Protein AF-0000000073451689 (afdb_homodimer)

Sequence (326 aa):
MRRISLIYPLILLFFTGLFVFQPQASAKQASPAVMQMNTVEGQRVVIPAEGQKTIVHFWTTWCPPCREELPRFQSYYESKQSGVKLVTVNLLNAEKNEQKVKQFIKANKLTFPIVFDKKGEMMKAYKVMTIPTTFFFNEKGELEKTFVGPITVEQMKEWAGKSMRRISLIYPLILLFFTGLFVFQPQASAKQASPAVMQMNTVEGQRVVIPAEGQKTIVHFWTTWCPPCREELPRFQSYYESKQSGVKLVTVNLLNAEKNEQKVKQFIKANKLTFPIVFDKKGEMMKAYKVMTIPTTFFFNEKGELEKTFVGPITVEQMKEWAGKS

InterPro domains:
  IPR000866 Alkyl hydroperoxide reductase subunit C/ Thiol specific antioxidant [PF00578] (49-144)
  IPR013766 Thioredoxin domain [PS51352] (25-163)
  IPR017937 Thioredoxin, conserved site [PS00194] (55-73)
  IPR036249 Thioredoxin-like superfamily [SSF52833] (49-159)
  IPR050553 Thioredoxin family ResA/DsbE subfamily [PTHR42852] (33-157)

pLDDT: mean 85.21, std 20.58, range [32.72, 98.81]

Foldseek 3Di:
DDPPPPPPPPPPPPPPVPPPPPPPPPPLPDFFDWDWFAFPVGDIDIVPDAQAKEKEKEAEPPDVLRLVCQLQVQVLVVVVPFSYAYEYEYAQCPYPHDVVVVVVCVVSVGDHTYGYPNPCVVCVRVVPPAPTKMWIAHNHSGTDDIDGDHDHSVRVVVVRPPD/DPPPPPPPPPPPPPPPPPPPPPPPPPPLPDFQDWDWFAFPVGDIDIVPDAQAKEKEKEAEPPDVLRLVCQLQVQVLVVVVPFSYAYEYEYAQCPYPHDVVVVVVCVVSVGDHTYGYPNPCVVCVRVVPPAPTKMWIAHNRSGTDDIDGDHDHSVRVVVVRPPD

Organism: Bacillus licheniformis (strain ATCC 14580 / DSM 13 / JCM 2505 / CCUG 7422 / NBRC 12200 / NCIMB 9375 / NCTC 10341 / NRRL NRS-1264 / Gibson 46) (NCBI:txid279010)

Secondary structure (DSSP, 8-state):
------------------------------PPPPEEEEBTTS-EEEESPTTSEEEEEEE-TT-HHHHHHHHHHHHHHHTT--SEEEEEEE-GGGSS-HHHHHHHHHHTT--S-EEE-TTSHHHHHTT--BSSEEEEE-TTS-EEEEEES---HHHHHHHHH--/------------------------------PPPPEEEEBTTS-EEEESPTTSEEEEEEE-TT-HHHHHHHHHHHHHHHTT--SEEEEEEE-GGGSS-HHHHHHHHHHTT--S-EEE-TTSHHHHHTT--BSSEEEEE-TTS-EEEEEES---HHHHHHHHH--

Radius of gyration: 29.79 Å; Cα contacts (8 Å, |Δi|>4): 530; chains: 2; bounding box: 126×60×89 Å

Solvent-accessible surface area (backbone atoms only — not comparable to full-atom values): 18919 Å² total; per-residue (Å²): 135,82,80,75,77,77,75,71,76,77,72,73,76,75,73,73,69,74,75,71,74,65,74,72,70,70,74,73,59,81,49,60,74,75,40,80,45,53,28,81,87,65,48,78,44,54,42,60,30,80,75,26,28,22,38,40,35,37,36,48,88,85,36,67,66,36,56,65,38,50,59,52,48,40,53,56,56,69,57,65,72,52,85,49,44,63,40,33,35,35,44,44,24,48,38,95,46,69,69,60,50,54,49,50,37,60,75,61,66,60,76,65,50,38,29,67,27,63,55,18,59,56,45,49,61,64,60,60,42,43,57,25,29,35,38,36,26,38,39,85,44,43,57,74,47,74,42,82,40,84,74,53,68,66,60,52,48,55,56,65,68,53,128,137,83,81,77,77,78,75,72,77,78,71,74,74,74,74,74,70,75,75,71,74,66,73,72,70,70,73,72,60,82,51,59,74,76,41,82,45,52,27,82,87,66,48,78,45,55,42,60,30,79,76,25,28,22,39,40,35,38,36,49,90,84,35,67,66,36,56,64,37,49,60,56,49,40,54,53,58,69,58,65,72,52,87,48,44,64,40,33,35,35,45,45,25,47,39,96,46,68,68,59,51,53,49,50,38,59,76,62,66,60,76,66,51,38,30,68,27,64,55,17,60,58,45,50,62,64,60,61,44,42,57,25,28,35,39,36,26,38,39,85,43,44,57,75,46,74,44,82,39,82,75,53,67,66,58,52,48,56,56,66,69,54,128

Nearest PDB structures (foldseek):
  3erw-assembly1_A  TM=9.495E-01  e=2.696E-19  Bacillus subtilis
  5um7-assembly2_B  TM=8.856E-01  e=5.220E-11  Streptococcus gordonii str. Challis substr. CH1
  5um7-assembly1_A  TM=8.650E-01  e=3.136E-10  Streptococcus gordonii str. Challis substr. CH1
  2hyx-assembly1_B  TM=8.398E-01  e=5.261E-08  Mycobacterium tuberculosis H37Rv
  2hyx-assembly2_D  TM=8.402E-01  e=1.064E-07  Mycobacterium tuberculosis H37Rv

Structure (mmCIF, N/CA/C/O backbone):
data_AF-0000000073451689-model_v1
#
loop_
_entity.id
_entity.type
_entity.pdbx_description
1 polymer 'Thioredoxin type domain, electron transporter protein'
#
loop_
_atom_site.group_PDB
_atom_site.id
_atom_site.type_symbol
_atom_site.label_atom_id
_atom_site.label_alt_id
_atom_site.label_comp_id
_atom_site.label_asym_id
_atom_site.label_entity_id
_atom_site.label_seq_id
_atom_site.pdbx_PDB_ins_code
_atom_site.Cartn_x
_atom_site.Cartn_y
_atom_site.Cartn_z
_atom_site.occupancy
_atom_site.B_iso_or_equiv
_atom_site.auth_seq_id
_atom_site.auth_comp_id
_atom_site.auth_asym_id
_atom_site.auth_atom_id
_atom_site.pdbx_PDB_model_num
ATOM 1 N N . MET A 1 1 ? -66.938 34.375 -52.812 1 32.72 1 MET A N 1
ATOM 2 C CA . MET A 1 1 ? -66.625 33.844 -51.5 1 32.72 1 MET A CA 1
ATOM 3 C C . MET A 1 1 ? -65.188 33.375 -51.375 1 32.72 1 MET A C 1
ATOM 5 O O . MET A 1 1 ? -64.75 32.5 -52.125 1 32.72 1 MET A O 1
ATOM 9 N N . ARG A 1 2 ? -64.25 34.375 -51.188 1 38.97 2 ARG A N 1
ATOM 10 C CA . ARG A 1 2 ? -62.781 34.438 -51.094 1 38.97 2 ARG A CA 1
ATOM 11 C C . ARG A 1 2 ? -62.219 33.469 -50.062 1 38.97 2 ARG A C 1
ATOM 13 O O . ARG A 1 2 ? -62.594 33.531 -48.875 1 38.97 2 ARG A O 1
ATOM 20 N N . ARG A 1 3 ? -61.875 32.25 -50.406 1 39.31 3 ARG A N 1
ATOM 21 C CA . ARG A 1 3 ? -61.219 31.188 -49.656 1 39.31 3 ARG A CA 1
ATOM 22 C C . ARG A 1 3 ? -59.969 31.703 -48.938 1 39.31 3 ARG A C 1
ATOM 24 O O . ARG A 1 3 ? -59.031 32.156 -49.594 1 39.31 3 ARG A O 1
ATOM 31 N N . ILE A 1 4 ? -60.125 32.531 -47.875 1 42.88 4 ILE A N 1
ATOM 32 C CA . ILE A 1 4 ? -59.062 32.969 -46.969 1 42.88 4 ILE A CA 1
ATOM 33 C C . ILE A 1 4 ? -58.219 31.766 -46.531 1 42.88 4 ILE A C 1
ATOM 35 O O . ILE A 1 4 ? -58.719 30.812 -45.938 1 42.88 4 ILE A O 1
ATOM 39 N N . SER A 1 5 ? -57.219 31.359 -47.344 1 43.06 5 SER A N 1
ATOM 40 C CA . SER A 1 5 ? -56.156 30.406 -47.062 1 43.06 5 SER A CA 1
ATOM 41 C C . SER A 1 5 ? -55.531 30.672 -45.719 1 43.06 5 SER A C 1
ATOM 43 O O . SER A 1 5 ? -55.031 31.766 -45.438 1 43.06 5 SER A O 1
ATOM 45 N N . LEU A 1 6 ? -56.094 30.172 -44.562 1 43.97 6 LEU A N 1
ATOM 46 C CA . LEU A 1 6 ? -55.594 30.172 -43.188 1 43.97 6 LEU A CA 1
ATOM 47 C C . LEU A 1 6 ? -54.156 29.703 -43.156 1 43.97 6 LEU A C 1
ATOM 49 O O . LEU A 1 6 ? -53.812 28.594 -43.594 1 43.97 6 LEU A O 1
ATOM 53 N N . ILE A 1 7 ? -53.156 30.5 -43.469 1 47.12 7 ILE A N 1
ATOM 54 C CA . ILE A 1 7 ? -51.75 30.297 -43.25 1 47.12 7 ILE A CA 1
ATOM 55 C C . ILE A 1 7 ? -51.469 29.922 -41.781 1 47.12 7 ILE A C 1
ATOM 57 O O . ILE A 1 7 ? -51.781 30.688 -40.875 1 47.12 7 ILE A O 1
ATOM 61 N N . TYR A 1 8 ? -51.75 28.688 -41.406 1 45.25 8 TYR A N 1
ATOM 62 C CA . TYR A 1 8 ? -51.375 28.172 -40.094 1 45.25 8 TYR A CA 1
ATOM 63 C C . TYR A 1 8 ? -49.906 28.453 -39.781 1 45.25 8 TYR A C 1
ATOM 65 O O . TYR A 1 8 ? -49.031 28.125 -40.594 1 45.25 8 TYR A O 1
ATOM 73 N N . PRO A 1 9 ? -49.594 29.625 -39.156 1 46.97 9 PRO A N 1
ATOM 74 C CA . PRO A 1 9 ? -48.219 29.797 -38.719 1 46.97 9 PRO A CA 1
ATOM 75 C C . PRO A 1 9 ? -47.688 28.594 -37.969 1 46.97 9 PRO A C 1
ATOM 77 O O . PRO A 1 9 ? -48.344 28.078 -37.062 1 46.97 9 PRO A O 1
ATOM 80 N N . LEU A 1 10 ? -47.062 27.672 -38.656 1 44.72 10 LEU A N 1
ATOM 81 C CA . LEU A 1 10 ? -46.25 26.609 -38.094 1 44.72 10 LEU A CA 1
ATOM 82 C C . LEU A 1 10 ? -45.344 27.172 -37 1 44.72 10 LEU A C 1
ATOM 84 O O . LEU A 1 10 ? -44.375 27.891 -37.281 1 44.72 10 LEU A O 1
ATOM 88 N N . ILE A 1 11 ? -45.938 27.75 -35.938 1 44.5 11 ILE A N 1
ATOM 89 C CA . ILE A 1 11 ? -45.125 28.094 -34.781 1 44.5 11 ILE A CA 1
ATOM 90 C C . ILE A 1 11 ? -44.281 26.891 -34.375 1 44.5 11 ILE A C 1
ATOM 92 O O . ILE A 1 11 ? -44.812 25.859 -33.969 1 44.5 11 ILE A O 1
ATOM 96 N N . LEU A 1 12 ? -43.219 26.656 -35.094 1 42.53 12 LEU A N 1
ATOM 97 C CA . LEU A 1 12 ? -42.156 25.781 -34.656 1 42.53 12 LEU A CA 1
ATOM 98 C C . LEU A 1 12 ? -41.781 26.078 -33.188 1 42.53 12 LEU A C 1
ATOM 100 O O . LEU A 1 12 ? -41.25 27.156 -32.906 1 42.53 12 LEU A O 1
ATOM 104 N N . LEU A 1 13 ? -42.656 25.734 -32.281 1 43.25 13 LEU A N 1
ATOM 105 C CA . LEU A 1 13 ? -42.281 25.703 -30.875 1 43.25 13 LEU A CA 1
ATOM 106 C C . LEU A 1 13 ? -40.906 25.047 -30.719 1 43.25 13 LEU A C 1
ATOM 108 O O . LEU A 1 13 ? -40.781 23.828 -30.938 1 43.25 13 LEU A O 1
ATOM 112 N N . PHE A 1 14 ? -39.844 25.781 -31.141 1 45.16 14 PHE A N 1
ATOM 113 C CA . PHE A 1 14 ? -38.5 25.406 -30.703 1 45.16 14 PHE A CA 1
ATOM 114 C C . PHE A 1 14 ? -38.469 25.125 -29.203 1 45.16 14 PHE A C 1
ATOM 116 O O . PHE A 1 14 ? -38.625 26.047 -28.391 1 45.16 14 PHE A O 1
ATOM 123 N N . PHE A 1 15 ? -39.062 23.969 -28.812 1 44.19 15 PHE A N 1
ATOM 124 C CA . PHE A 1 15 ? -38.781 23.469 -27.469 1 44.19 15 PHE A CA 1
ATOM 125 C C . PHE A 1 15 ? -37.281 23.453 -27.203 1 44.19 15 PHE A C 1
ATOM 127 O O . PHE A 1 15 ? -36.594 22.562 -27.688 1 44.19 15 PHE A O 1
ATOM 134 N N . THR A 1 16 ? -36.562 24.625 -27.141 1 47.12 16 THR A N 1
ATOM 135 C CA . THR A 1 16 ? -35.25 24.594 -26.516 1 47.12 16 THR A CA 1
ATOM 136 C C . THR A 1 16 ? -35.281 23.875 -25.172 1 47.12 16 THR A C 1
ATOM 138 O O . THR A 1 16 ? -35.875 24.375 -24.203 1 47.12 16 THR A O 1
ATOM 141 N N . GLY A 1 17 ? -35.5 22.562 -25.234 1 45.12 17 GLY A N 1
ATOM 142 C CA . GLY A 1 17 ? -35.188 21.844 -24.016 1 45.12 17 GLY A CA 1
ATOM 143 C C . GLY A 1 17 ? -33.906 22.344 -23.359 1 45.12 17 GLY A C 1
ATOM 144 O O . GLY A 1 17 ? -32.812 22.266 -23.938 1 45.12 17 GLY A O 1
ATOM 145 N N . LEU A 1 18 ? -33.938 23.391 -22.594 1 43.75 18 LEU A N 1
ATOM 146 C CA . LEU A 1 18 ? -32.875 23.703 -21.656 1 43.75 18 LEU A CA 1
ATOM 147 C C . LEU A 1 18 ? -32.406 22.453 -20.938 1 43.75 18 LEU A C 1
ATOM 149 O O . LEU A 1 18 ? -33.125 21.875 -20.125 1 43.75 18 LEU A O 1
ATOM 153 N N . PHE A 1 19 ? -31.594 21.656 -21.688 1 44.78 19 PHE A N 1
ATOM 154 C CA . PHE A 1 19 ? -30.797 20.719 -20.891 1 44.78 19 PHE A CA 1
ATOM 155 C C . PHE A 1 19 ? -30.141 21.438 -19.719 1 44.78 19 PHE A C 1
ATOM 157 O O . PHE A 1 19 ? -29.188 22.203 -19.906 1 44.78 19 PHE A O 1
ATOM 164 N N . VAL A 1 20 ? -30.875 21.734 -18.672 1 45.09 20 VAL A N 1
ATOM 165 C CA . VAL A 1 20 ? -30.203 22.047 -17.422 1 45.09 20 VAL A CA 1
ATOM 166 C C . VAL A 1 20 ? -29.094 21.031 -17.141 1 45.09 20 VAL A C 1
ATOM 168 O O . VAL A 1 20 ? -29.375 19.859 -16.906 1 45.09 20 VAL A O 1
ATOM 171 N N . PHE A 1 21 ? -27.922 21.328 -17.688 1 41.19 21 PHE A N 1
ATOM 172 C CA . PHE A 1 21 ? -26.766 20.656 -17.094 1 41.19 21 PHE A CA 1
ATOM 173 C C . PHE A 1 21 ? -26.844 20.672 -15.578 1 41.19 21 PHE A C 1
ATOM 175 O O . PHE A 1 21 ? -26.703 21.719 -14.945 1 41.19 21 PHE A O 1
ATOM 182 N N . GLN A 1 22 ? -27.609 19.844 -14.953 1 41.56 22 GLN A N 1
ATOM 183 C CA . GLN A 1 22 ? -27.359 19.688 -13.523 1 41.56 22 GLN A CA 1
ATOM 184 C C . GLN A 1 22 ? -25.891 19.406 -13.242 1 41.56 22 GLN A C 1
ATOM 186 O O . GLN A 1 22 ? -25.266 18.562 -13.891 1 41.56 22 GLN A O 1
ATOM 191 N N . PRO A 1 23 ? -25.203 20.391 -12.711 1 42.41 23 PRO A N 1
ATOM 192 C CA . PRO A 1 23 ? -23.859 19.969 -12.305 1 42.41 23 PRO A CA 1
ATOM 193 C C . PRO A 1 23 ? -23.828 18.578 -11.703 1 42.41 23 PRO A C 1
ATOM 195 O O . PRO A 1 23 ? -24.703 18.219 -10.906 1 42.41 23 PRO A O 1
ATOM 198 N N . GLN A 1 24 ? -23.375 17.625 -12.359 1 39.09 24 GLN A N 1
ATOM 199 C CA . GLN A 1 24 ? -23.062 16.375 -11.68 1 39.09 24 GLN A CA 1
ATOM 200 C C . GLN A 1 24 ? -22.625 16.625 -10.242 1 39.09 24 GLN A C 1
ATOM 202 O O . GLN A 1 24 ? -21.703 17.406 -9.992 1 39.09 24 GLN A O 1
ATOM 207 N N . ALA A 1 25 ? -23.516 16.5 -9.297 1 39 25 ALA A N 1
ATOM 208 C CA . ALA A 1 25 ? -23.062 16.453 -7.906 1 39 25 ALA A CA 1
ATOM 209 C C . ALA A 1 25 ? -21.703 15.758 -7.793 1 39 25 ALA A C 1
ATOM 211 O O . ALA A 1 25 ? -21.547 14.625 -8.242 1 39 25 ALA A O 1
ATOM 212 N N . SER A 1 26 ? -20.641 16.469 -7.918 1 42.5 26 SER A N 1
ATOM 213 C CA . SER A 1 26 ? -19.406 15.797 -7.508 1 42.5 26 SER A CA 1
ATOM 214 C C . SER A 1 26 ? -19.672 14.75 -6.43 1 42.5 26 SER A C 1
ATOM 216 O O . SER A 1 26 ? -20.234 15.07 -5.379 1 42.5 26 SER A O 1
ATOM 218 N N . ALA A 1 27 ? -20.109 13.664 -6.703 1 39.84 27 ALA A N 1
ATOM 219 C CA . ALA A 1 27 ? -20.281 12.609 -5.707 1 39.84 27 ALA A CA 1
ATOM 220 C C . ALA A 1 27 ? -19.359 12.828 -4.516 1 39.84 27 ALA A C 1
ATOM 222 O O . ALA A 1 27 ? -18.141 12.867 -4.672 1 39.84 27 ALA A O 1
ATOM 223 N N . LYS A 1 28 ? -19.781 13.742 -3.584 1 47.5 28 LYS A N 1
ATOM 224 C CA . LYS A 1 28 ? -19.125 13.859 -2.287 1 47.5 28 LYS A CA 1
ATOM 225 C C . LYS A 1 28 ? -18.594 12.508 -1.807 1 47.5 28 LYS A C 1
ATOM 227 O O . LYS A 1 28 ? -19.375 11.578 -1.589 1 47.5 28 LYS A O 1
ATOM 232 N N . GLN A 1 29 ? -17.484 12.055 -2.291 1 55.41 29 GLN A N 1
ATOM 233 C CA . GLN A 1 29 ? -16.906 10.812 -1.779 1 55.41 29 GLN A CA 1
ATOM 234 C C . GLN A 1 29 ? -17.047 10.727 -0.262 1 55.41 29 GLN A C 1
ATOM 236 O O . GLN A 1 29 ? -16.906 11.734 0.438 1 55.41 29 GLN A O 1
ATOM 241 N N . ALA A 1 30 ? -17.719 9.789 0.192 1 58.28 30 ALA A N 1
ATOM 242 C CA . ALA A 1 30 ? -17.875 9.539 1.624 1 58.28 30 ALA A CA 1
ATOM 243 C C . ALA A 1 30 ? -16.562 9.812 2.365 1 58.28 30 ALA A C 1
ATOM 245 O O . ALA A 1 30 ? -15.492 9.383 1.93 1 58.28 30 ALA A O 1
ATOM 246 N N . SER A 1 31 ? -16.5 10.836 3.191 1 71.38 31 SER A N 1
ATOM 247 C CA . SER A 1 31 ? -15.352 11.203 4.004 1 71.38 31 SER A CA 1
ATOM 248 C C . SER A 1 31 ? -14.93 10.055 4.918 1 71.38 31 SER A C 1
ATOM 250 O O . SER A 1 31 ? -15.781 9.359 5.48 1 71.38 31 SER A O 1
ATOM 252 N N . PRO A 1 32 ? -13.641 9.688 4.836 1 78.94 32 PRO A N 1
ATOM 253 C CA . PRO A 1 32 ? -13.195 8.719 5.836 1 78.94 32 PRO A CA 1
ATOM 254 C C . PRO A 1 32 ? -13.609 9.094 7.254 1 78.94 32 PRO A C 1
ATOM 256 O O . PRO A 1 32 ? -13.867 10.273 7.531 1 78.94 32 PRO A O 1
ATOM 259 N N . ALA A 1 33 ? -13.766 8.07 8.062 1 81.5 33 ALA A N 1
ATOM 260 C CA . ALA A 1 33 ? -14.125 8.266 9.461 1 81.5 33 ALA A CA 1
ATOM 261 C C . ALA A 1 33 ? -13.109 9.164 10.164 1 81.5 33 ALA A C 1
ATOM 263 O O . ALA A 1 33 ? -11.922 9.148 9.836 1 81.5 33 ALA A O 1
ATOM 264 N N . VAL A 1 34 ? -13.68 9.992 11.039 1 92.94 34 VAL A N 1
ATOM 265 C CA . VAL A 1 34 ? -12.82 10.758 11.93 1 92.94 34 VAL A CA 1
ATOM 266 C C . VAL A 1 34 ? -12.094 9.82 12.883 1 92.94 34 VAL A C 1
ATOM 268 O O . VAL A 1 34 ? -12.695 8.906 13.453 1 92.94 34 VAL A O 1
ATOM 271 N N . MET A 1 35 ? -10.812 10.055 13.039 1 96.06 35 MET A N 1
ATOM 272 C CA . MET A 1 35 ? -9.984 9.195 13.883 1 96.06 35 MET A CA 1
ATOM 273 C C . MET A 1 35 ? -9.18 10.016 14.875 1 96.06 35 MET A C 1
ATOM 275 O O . MET A 1 35 ? -8.703 11.109 14.547 1 96.06 35 MET A O 1
ATOM 279 N N . GLN A 1 36 ? -9.125 9.469 16.078 1 96.19 36 GLN A N 1
ATOM 280 C CA . GLN A 1 36 ? -8.242 10.031 17.094 1 96.19 36 GLN A CA 1
ATOM 281 C C . GLN A 1 36 ? -6.969 9.203 17.234 1 96.19 36 GLN A C 1
ATOM 283 O O . GLN A 1 36 ? -7.027 8 17.5 1 96.19 36 GLN A O 1
ATOM 288 N N . MET A 1 37 ? -5.855 9.945 17.047 1 97 37 MET A N 1
ATOM 289 C CA . MET A 1 37 ? -4.566 9.258 17.047 1 97 37 MET A CA 1
ATOM 290 C C . MET A 1 37 ? -3.557 10 17.922 1 97 37 MET A C 1
ATOM 292 O O . MET A 1 37 ? -3.793 11.148 18.312 1 97 37 MET A O 1
ATOM 296 N N . ASN A 1 38 ? -2.488 9.25 18.266 1 97.69 38 ASN A N 1
ATOM 297 C CA . ASN A 1 38 ? -1.337 9.906 18.875 1 97.69 38 ASN A CA 1
ATOM 298 C C . ASN A 1 38 ? -0.178 10.031 17.891 1 97.69 38 ASN A C 1
ATOM 300 O O . ASN A 1 38 ? 0.107 9.094 17.141 1 97.69 38 ASN A O 1
ATOM 304 N N . THR A 1 39 ? 0.417 11.203 17.922 1 98.38 39 THR A N 1
ATOM 305 C CA . THR A 1 39 ? 1.639 11.359 17.141 1 98.38 39 THR A CA 1
ATOM 306 C C . THR A 1 39 ? 2.797 10.609 17.797 1 98.38 39 THR A C 1
ATOM 308 O O . THR A 1 39 ? 2.666 10.102 18.906 1 98.38 39 THR A O 1
ATOM 311 N N . VAL A 1 40 ? 3.883 10.578 17.094 1 98 40 VAL A N 1
ATOM 312 C CA . VAL A 1 40 ? 5.078 9.891 17.578 1 98 40 VAL A CA 1
ATOM 313 C C . VAL A 1 40 ? 5.605 10.594 18.828 1 98 40 VAL A C 1
ATOM 315 O O . VAL A 1 40 ? 6.285 9.977 19.656 1 98 40 VAL A O 1
ATOM 318 N N . GLU A 1 41 ? 5.277 11.828 19 1 96.69 41 GLU A N 1
ATOM 319 C CA . GLU A 1 41 ? 5.711 12.609 20.156 1 96.69 41 GLU A CA 1
ATOM 320 C C . GLU A 1 41 ? 4.695 12.516 21.297 1 96.69 41 GLU A C 1
ATOM 322 O O . GLU A 1 41 ? 4.895 13.109 22.359 1 96.69 41 GLU A O 1
ATOM 327 N N . GLY A 1 42 ? 3.562 11.891 21.062 1 97.12 42 GLY A N 1
ATOM 328 C CA . GLY A 1 42 ? 2.602 11.664 22.125 1 97.12 42 GLY A CA 1
ATOM 329 C C . GLY A 1 42 ? 1.452 12.648 22.109 1 97.12 42 GLY A C 1
ATOM 330 O O . GLY A 1 42 ? 0.602 12.633 23 1 97.12 42 GLY A O 1
ATOM 331 N N . GLN A 1 43 ? 1.402 13.492 21.125 1 96.5 43 GLN A N 1
ATOM 332 C CA . GLN A 1 43 ? 0.318 14.461 21.016 1 96.5 43 GLN A CA 1
ATOM 333 C C . GLN A 1 43 ? -0.928 13.828 20.406 1 96.5 43 GLN A C 1
ATOM 335 O O . GLN A 1 43 ? -0.836 13.102 19.406 1 96.5 43 GLN A O 1
ATOM 340 N N . ARG A 1 44 ? -2.059 14.133 21.016 1 96.69 44 ARG A N 1
ATOM 341 C CA . ARG A 1 44 ? -3.324 13.672 20.453 1 96.69 44 ARG A CA 1
ATOM 342 C C . ARG A 1 44 ? -3.729 14.508 19.25 1 96.69 44 ARG A C 1
ATOM 344 O O . ARG A 1 44 ? -3.633 15.734 19.281 1 96.69 44 ARG A O 1
ATOM 351 N N . VAL A 1 45 ? -4.164 13.797 18.25 1 96.56 45 VAL A N 1
ATOM 352 C CA . VAL A 1 45 ? -4.621 14.5 17.047 1 96.56 45 VAL A CA 1
ATOM 353 C C . VAL A 1 45 ? -5.91 13.859 16.531 1 96.56 45 VAL A C 1
ATOM 355 O O . VAL A 1 45 ? -6.07 12.641 16.594 1 96.56 45 VAL A O 1
ATOM 358 N N . VAL A 1 46 ? -6.855 14.703 16.094 1 96.5 46 VAL A N 1
ATOM 359 C CA . VAL A 1 46 ? -8.078 14.281 15.414 1 96.5 46 VAL A CA 1
ATOM 360 C C . VAL A 1 46 ? -7.918 14.461 13.906 1 96.5 46 VAL A C 1
ATOM 362 O O . VAL A 1 46 ? -7.508 15.523 13.438 1 96.5 46 VAL A O 1
ATOM 365 N N . ILE A 1 47 ? -8.164 13.461 13.172 1 96.94 47 ILE A N 1
ATOM 366 C CA . ILE A 1 47 ? -7.941 13.453 11.727 1 96.94 47 ILE A CA 1
ATOM 367 C C . ILE A 1 47 ? -9.242 13.102 11.008 1 96.94 47 ILE A C 1
ATOM 369 O O . ILE A 1 47 ? -9.781 12.008 11.172 1 96.94 47 ILE A O 1
ATOM 373 N N . PRO A 1 48 ? -9.766 13.961 10.164 1 96.69 48 PRO A N 1
ATOM 374 C CA . PRO A 1 48 ? -9.336 15.352 10 1 96.69 48 PRO A CA 1
ATOM 375 C C . PRO A 1 48 ? -9.734 16.234 11.18 1 96.69 48 PRO A C 1
ATOM 377 O O . PRO A 1 48 ? -10.625 15.875 11.953 1 96.69 48 PRO A O 1
ATOM 380 N N . ALA A 1 49 ? -9.039 17.312 11.273 1 93.62 49 ALA A N 1
ATOM 381 C CA . ALA A 1 49 ? -9.336 18.266 12.344 1 93.62 49 ALA A CA 1
ATOM 382 C C . ALA A 1 49 ? -10.664 18.969 12.094 1 93.62 49 ALA A C 1
ATOM 384 O O . ALA A 1 49 ? -11 19.297 10.961 1 93.62 49 ALA A O 1
ATOM 385 N N . GLU A 1 50 ? -11.289 19.125 13.156 1 88 50 GLU A N 1
ATOM 386 C CA . GLU A 1 50 ? -12.523 19.906 13.062 1 88 50 GLU A CA 1
ATOM 387 C C . GLU A 1 50 ? -12.242 21.391 13.047 1 88 50 GLU A C 1
ATOM 389 O O . GLU A 1 50 ? -11.406 21.891 13.812 1 88 50 GLU A O 1
ATOM 394 N N . GLY A 1 51 ? -12.922 22.094 12.102 1 92.25 51 GLY A N 1
ATOM 395 C CA . GLY A 1 51 ? -12.836 23.547 12.078 1 92.25 51 GLY A CA 1
ATOM 396 C C . GLY A 1 51 ? -11.594 24.062 11.375 1 92.25 51 GLY A C 1
ATOM 397 O O . GLY A 1 51 ? -11.336 25.266 11.367 1 92.25 51 GLY A O 1
ATOM 398 N N . GLN A 1 52 ? -10.82 23.172 10.859 1 94 52 GLN A N 1
ATOM 399 C CA . GLN A 1 52 ? -9.547 23.547 10.242 1 94 52 GLN A CA 1
ATOM 400 C C . GLN A 1 52 ? -9.266 22.703 9.008 1 94 52 GLN A C 1
ATOM 402 O O . GLN A 1 52 ? -9.484 21.5 9.008 1 94 52 GLN A O 1
ATOM 407 N N . LYS A 1 53 ? -8.867 23.344 7.941 1 95.19 53 LYS A N 1
ATOM 408 C CA . LYS A 1 53 ? -8.367 22.594 6.789 1 95.19 53 LYS A CA 1
ATOM 409 C C . LYS A 1 53 ? -7.262 21.641 7.199 1 95.19 53 LYS A C 1
ATOM 411 O O . LYS A 1 53 ? -6.398 21.984 8.008 1 95.19 53 LYS A O 1
ATOM 416 N N . THR A 1 54 ? -7.355 20.406 6.652 1 96.5 54 THR A N 1
ATOM 417 C CA . THR A 1 54 ? -6.402 19.375 7.047 1 96.5 54 THR A CA 1
ATOM 418 C C . THR A 1 54 ? -5.816 18.688 5.82 1 96.5 54 THR A C 1
ATOM 420 O O . THR A 1 54 ? -6.547 18.344 4.887 1 96.5 54 THR A O 1
ATOM 423 N N . ILE A 1 55 ? -4.535 18.562 5.797 1 96.69 55 ILE A N 1
ATOM 424 C CA . ILE A 1 55 ? -3.828 17.734 4.832 1 96.69 55 ILE A CA 1
ATOM 425 C C . ILE A 1 55 ? -3.334 16.469 5.516 1 96.69 55 ILE A C 1
ATOM 427 O O . ILE A 1 55 ? -2.662 16.531 6.551 1 96.69 55 ILE A O 1
ATOM 431 N N . VAL A 1 56 ? -3.721 15.328 5 1 98 56 VAL A N 1
ATOM 432 C CA . VAL A 1 56 ? -3.271 14.031 5.492 1 98 56 VAL A CA 1
ATOM 433 C C . VAL A 1 56 ? -2.439 13.328 4.418 1 98 56 VAL A C 1
ATOM 435 O O . VAL A 1 56 ? -2.895 13.164 3.285 1 98 56 VAL A O 1
ATOM 438 N N . HIS A 1 57 ? -1.239 12.906 4.805 1 98.62 57 HIS A N 1
ATOM 439 C CA . HIS A 1 57 ? -0.295 12.359 3.834 1 98.62 57 HIS A CA 1
ATOM 440 C C . HIS A 1 57 ? 0.249 11.016 4.289 1 98.62 57 HIS A C 1
ATOM 442 O O . HIS A 1 57 ? 0.726 10.875 5.418 1 98.62 57 HIS A O 1
ATOM 448 N N . PHE A 1 58 ? 0.245 10 3.391 1 98.81 58 PHE A N 1
ATOM 449 C CA . PHE A 1 58 ? 0.682 8.648 3.713 1 98.81 58 PHE A CA 1
ATOM 450 C C . PHE A 1 58 ? 2.031 8.352 3.072 1 98.81 58 PHE A C 1
ATOM 452 O O . PHE A 1 58 ? 2.242 8.633 1.892 1 98.81 58 PHE A O 1
ATOM 459 N N . TRP A 1 59 ? 2.949 7.699 3.916 1 98.75 59 TRP A N 1
ATOM 460 C CA . TRP A 1 59 ? 4.316 7.508 3.449 1 98.75 59 TRP A CA 1
ATOM 461 C C . TRP A 1 59 ? 4.98 6.34 4.172 1 98.75 59 TRP A C 1
ATOM 463 O O . TRP A 1 59 ? 4.438 5.816 5.145 1 98.75 59 TRP A O 1
ATOM 473 N N . THR A 1 60 ? 6.109 5.82 3.619 1 98.5 60 THR A N 1
ATOM 474 C CA . THR A 1 60 ? 7.047 4.902 4.254 1 98.5 60 THR A CA 1
ATOM 475 C C . THR A 1 60 ? 8.484 5.359 4.031 1 98.5 60 THR A C 1
ATOM 477 O O . THR A 1 60 ? 8.742 6.262 3.227 1 98.5 60 THR A O 1
ATOM 480 N N . THR A 1 61 ? 9.445 4.734 4.809 1 98.25 61 THR A N 1
ATOM 481 C CA . THR A 1 61 ? 10.836 5.141 4.711 1 98.25 61 THR A CA 1
ATOM 482 C C . THR A 1 61 ? 11.5 4.523 3.482 1 98.25 61 THR A C 1
ATOM 484 O O . THR A 1 61 ? 12.562 4.973 3.049 1 98.25 61 THR A O 1
ATOM 487 N N . TRP A 1 62 ? 10.898 3.51 2.885 1 96.44 62 TRP A N 1
ATOM 488 C CA . TRP A 1 62 ? 11.531 2.803 1.773 1 96.44 62 TRP A CA 1
ATOM 489 C C . TRP A 1 62 ? 10.914 3.217 0.443 1 96.44 62 TRP A C 1
ATOM 491 O O . TRP A 1 62 ? 11.203 2.623 -0.597 1 96.44 62 TRP A O 1
ATOM 501 N N . CYS A 1 63 ? 10.109 4.156 0.501 1 96.81 63 CYS A N 1
ATOM 502 C CA . CYS A 1 63 ? 9.508 4.711 -0.704 1 96.81 63 CYS A CA 1
ATOM 503 C C . CYS A 1 63 ? 10.305 5.906 -1.213 1 96.81 63 CYS A C 1
ATOM 505 O O . CYS A 1 63 ? 10.312 6.965 -0.582 1 96.81 63 CYS A O 1
ATOM 507 N N . PRO A 1 64 ? 10.828 5.855 -2.346 1 96.75 64 PRO A N 1
ATOM 508 C CA . PRO A 1 64 ? 11.75 6.906 -2.787 1 96.75 64 PRO A CA 1
ATOM 509 C C . PRO A 1 64 ? 11.07 8.266 -2.928 1 96.75 64 PRO A C 1
ATOM 511 O O . PRO A 1 64 ? 11.57 9.266 -2.404 1 96.75 64 PRO A O 1
ATOM 514 N N . PRO A 1 65 ? 9.945 8.336 -3.6 1 98 65 PRO A N 1
ATOM 515 C CA . PRO A 1 65 ? 9.336 9.664 -3.66 1 98 65 PRO A CA 1
ATOM 516 C C . PRO A 1 65 ? 8.93 10.188 -2.287 1 98 65 PRO A C 1
ATOM 518 O O . PRO A 1 65 ? 8.938 11.398 -2.057 1 98 65 PRO A O 1
ATOM 521 N N . CYS A 1 66 ? 8.562 9.32 -1.387 1 98.12 66 CYS A N 1
ATOM 522 C CA . CYS A 1 66 ? 8.227 9.727 -0.026 1 98.12 66 CYS A CA 1
ATOM 523 C C . CYS A 1 66 ? 9.414 10.398 0.647 1 98.12 66 CYS A C 1
ATOM 525 O O . CYS A 1 66 ? 9.281 11.492 1.211 1 98.12 66 CYS A O 1
ATOM 527 N N . ARG A 1 67 ? 10.516 9.727 0.496 1 97.75 67 ARG A N 1
ATOM 528 C CA . ARG A 1 67 ? 11.734 10.258 1.102 1 97.75 67 ARG A CA 1
ATOM 529 C C . ARG A 1 67 ? 12.062 11.641 0.549 1 97.75 67 ARG A C 1
ATOM 531 O O . ARG A 1 67 ? 12.523 12.508 1.283 1 97.75 67 ARG A O 1
ATOM 538 N N . GLU A 1 68 ? 11.805 11.867 -0.672 1 97 68 GLU A N 1
ATOM 539 C CA . GLU A 1 68 ? 12.117 13.133 -1.336 1 97 68 GLU A CA 1
ATOM 540 C C . GLU A 1 68 ? 11.172 14.242 -0.888 1 97 68 GLU A C 1
ATOM 542 O O . GLU A 1 68 ? 11.562 15.406 -0.812 1 97 68 GLU A O 1
ATOM 547 N N . GLU A 1 69 ? 9.992 13.906 -0.554 1 98.12 69 GLU A N 1
ATOM 548 C CA . GLU A 1 69 ? 8.945 14.883 -0.262 1 98.12 69 GLU A CA 1
ATOM 549 C C . GLU A 1 69 ? 9.055 15.391 1.173 1 98.12 69 GLU A C 1
ATOM 551 O O . GLU A 1 69 ? 8.812 16.578 1.438 1 98.12 69 GLU A O 1
ATOM 556 N N . LEU A 1 70 ? 9.43 14.555 2.07 1 98.38 70 LEU A N 1
ATOM 557 C CA . LEU A 1 70 ? 9.242 14.828 3.49 1 98.38 70 LEU A CA 1
ATOM 558 C C . LEU A 1 70 ? 10.055 16.047 3.914 1 98.38 70 LEU A C 1
ATOM 560 O O . LEU A 1 70 ? 9.555 16.906 4.637 1 98.38 70 LEU A O 1
ATOM 564 N N . PRO A 1 71 ? 11.328 16.219 3.461 1 97.25 71 PRO A N 1
ATOM 565 C CA . PRO A 1 71 ? 12.039 17.438 3.812 1 97.25 71 PRO A CA 1
ATOM 566 C C . PRO A 1 71 ? 11.352 18.703 3.285 1 97.25 71 PRO A C 1
ATOM 568 O O . PRO A 1 71 ? 11.391 19.75 3.939 1 97.25 71 PRO A O 1
ATOM 571 N N . ARG A 1 72 ? 10.766 18.594 2.145 1 96.19 72 ARG A N 1
ATOM 572 C CA . ARG A 1 72 ? 10.031 19.719 1.597 1 96.19 72 ARG A CA 1
ATOM 573 C C . ARG A 1 72 ? 8.781 20.016 2.418 1 96.19 72 ARG A C 1
ATOM 575 O O . ARG A 1 72 ? 8.414 21.188 2.605 1 96.19 72 ARG A O 1
ATOM 582 N N . PHE A 1 73 ? 8.125 19 2.945 1 97.06 73 PHE A N 1
ATOM 583 C CA . PHE A 1 73 ? 6.984 19.172 3.842 1 97.06 73 PHE A CA 1
ATOM 584 C C . PHE A 1 73 ? 7.402 19.906 5.113 1 97.06 73 PHE A C 1
ATOM 586 O O . PHE A 1 73 ? 6.633 20.688 5.66 1 97.06 73 PHE A O 1
ATOM 593 N N . GLN A 1 74 ? 8.609 19.578 5.551 1 96.62 74 GLN A N 1
ATOM 594 C CA . GLN A 1 74 ? 9.125 20.266 6.73 1 96.62 74 GLN A CA 1
ATOM 595 C C . GLN A 1 74 ? 9.203 21.781 6.508 1 96.62 74 GLN A C 1
ATOM 597 O O . GLN A 1 74 ? 8.797 22.562 7.367 1 96.62 74 GLN A O 1
ATOM 602 N N . SER A 1 75 ? 9.695 22.141 5.32 1 92.31 75 SER A N 1
ATOM 603 C CA . SER A 1 75 ? 9.766 23.547 4.984 1 92.31 75 SER A CA 1
ATOM 604 C C . SER A 1 75 ? 8.375 24.172 4.918 1 92.31 75 SER A C 1
ATOM 606 O O . SER A 1 75 ? 8.156 25.281 5.41 1 92.31 75 SER A O 1
ATOM 608 N N . TYR A 1 76 ? 7.496 23.469 4.328 1 93.56 76 TYR A N 1
ATOM 609 C CA . TYR A 1 76 ? 6.109 23.906 4.258 1 93.56 76 TYR A CA 1
ATOM 610 C C . TYR A 1 76 ? 5.527 24.094 5.652 1 93.56 76 TYR A C 1
ATOM 612 O O . TYR A 1 76 ? 4.875 25.109 5.93 1 93.56 76 TYR A O 1
ATOM 620 N N . TYR A 1 77 ? 5.688 23.156 6.5 1 94.31 77 TYR A N 1
ATOM 621 C CA . TYR A 1 77 ? 5.172 23.172 7.867 1 94.31 77 TYR A CA 1
ATOM 622 C C . TYR A 1 77 ? 5.723 24.375 8.641 1 94.31 77 TYR A C 1
ATOM 624 O O . TYR A 1 77 ? 4.992 25.031 9.375 1 94.31 77 TYR A O 1
ATOM 632 N N . GLU A 1 78 ? 6.934 24.656 8.43 1 91.06 78 GLU A N 1
ATOM 633 C CA . GLU A 1 78 ? 7.605 25.719 9.156 1 91.06 78 GLU A CA 1
ATOM 634 C C . GLU A 1 78 ? 7.145 27.094 8.672 1 91.06 78 GLU A C 1
ATOM 636 O O . GLU A 1 78 ? 7.199 28.078 9.422 1 91.06 78 GLU A O 1
ATOM 641 N N . SER A 1 79 ? 6.703 27.047 7.496 1 82.19 79 SER A N 1
ATOM 642 C CA . SER A 1 79 ? 6.293 28.344 6.949 1 82.19 79 SER A CA 1
ATOM 643 C C . SER A 1 79 ? 4.988 28.812 7.578 1 82.19 79 SER A C 1
ATOM 645 O O . SER A 1 79 ? 4.652 30 7.496 1 82.19 79 SER A O 1
ATOM 647 N N . LYS A 1 80 ? 4.301 28.016 8.477 1 67.06 80 LYS A N 1
ATOM 648 C CA . LYS A 1 80 ? 3.123 28.312 9.289 1 67.06 80 LYS A CA 1
ATOM 649 C C . LYS A 1 80 ? 2.098 29.109 8.5 1 67.06 80 LYS A C 1
ATOM 651 O O . LYS A 1 80 ? 1.331 29.891 9.07 1 67.06 80 LYS A O 1
ATOM 656 N N . GLN A 1 81 ? 2.297 29.062 7.25 1 61.38 81 GLN A N 1
ATOM 657 C CA . GLN A 1 81 ? 1.521 30.062 6.523 1 61.38 81 GLN A CA 1
ATOM 658 C C . GLN A 1 81 ? 0.098 29.578 6.266 1 61.38 81 GLN A C 1
ATOM 660 O O . GLN A 1 81 ? -0.793 30.375 5.965 1 61.38 81 GLN A O 1
ATOM 665 N N . SER A 1 82 ? -0.151 28.25 6.598 1 63.5 82 SER A N 1
ATOM 666 C CA . SER A 1 82 ? -1.48 27.875 6.125 1 63.5 82 SER A CA 1
ATOM 667 C C . SER A 1 82 ? -2.346 27.359 7.27 1 63.5 82 SER A C 1
ATOM 669 O O . SER A 1 82 ? -1.833 26.781 8.227 1 63.5 82 SER A O 1
ATOM 671 N N . GLY A 1 83 ? -3.316 28.359 7.801 1 82.88 83 GLY A N 1
ATOM 672 C CA . GLY A 1 83 ? -4.418 27.875 8.617 1 82.88 83 GLY A CA 1
ATOM 673 C C . GLY A 1 83 ? -4.754 26.406 8.367 1 82.88 83 GLY A C 1
ATOM 674 O O . GLY A 1 83 ? -5.832 25.953 8.742 1 82.88 83 GLY A O 1
ATOM 675 N N . VAL A 1 84 ? -3.732 25.719 7.797 1 93 84 VAL A N 1
ATOM 676 C CA . VAL A 1 84 ? -3.998 24.328 7.41 1 93 84 VAL A CA 1
ATOM 677 C C . VAL A 1 84 ? -3.227 23.391 8.328 1 93 84 VAL A C 1
ATOM 679 O O . VAL A 1 84 ? -2.041 23.594 8.594 1 93 84 VAL A O 1
ATOM 682 N N . LYS A 1 85 ? -3.861 22.438 8.82 1 95 85 LYS A N 1
ATOM 683 C CA . LYS A 1 85 ? -3.217 21.406 9.617 1 95 85 LYS A CA 1
ATOM 684 C C . LYS A 1 85 ? -2.619 20.312 8.734 1 95 85 LYS A C 1
ATOM 686 O O . LYS A 1 85 ? -3.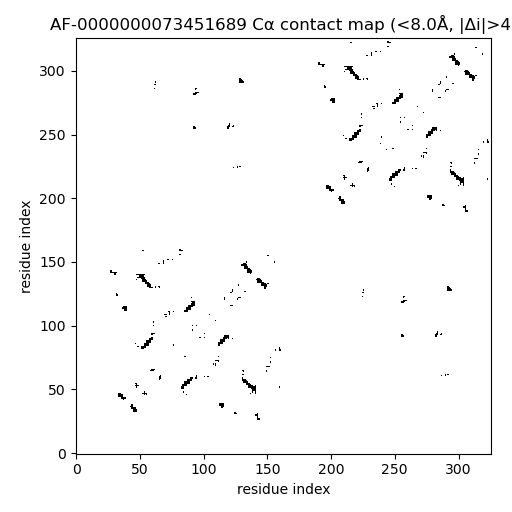311 19.75 7.883 1 95 85 LYS 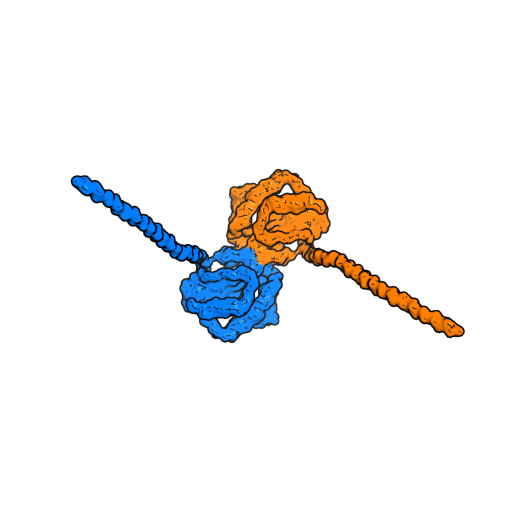A O 1
ATOM 691 N N . LEU A 1 86 ? -1.35 20.062 8.945 1 96.5 86 LEU A N 1
ATOM 692 C CA . LEU A 1 86 ? -0.67 18.938 8.297 1 96.5 86 LEU A CA 1
ATOM 693 C C . LEU A 1 86 ? -0.479 17.781 9.273 1 96.5 86 LEU A C 1
ATOM 695 O O . LEU A 1 86 ? 0.044 17.969 10.367 1 96.5 86 LEU A O 1
ATOM 699 N N . VAL A 1 87 ? -0.929 16.641 8.867 1 97.81 87 VAL A N 1
ATOM 700 C CA . VAL A 1 87 ? -0.653 15.391 9.578 1 97.81 87 VAL A CA 1
ATOM 701 C C . VAL A 1 87 ? -0.167 14.328 8.594 1 97.81 87 VAL A C 1
ATOM 703 O O . VAL A 1 87 ? -0.796 14.102 7.562 1 97.81 87 VAL A O 1
ATOM 706 N N . THR A 1 88 ? 0.979 13.719 8.914 1 98.69 88 THR A N 1
ATOM 707 C CA . THR A 1 88 ? 1.44 12.641 8.047 1 98.69 88 THR A CA 1
ATOM 708 C C . THR A 1 88 ? 1.326 11.297 8.758 1 98.69 88 THR A C 1
ATOM 710 O O . THR A 1 88 ? 1.378 11.227 9.984 1 98.69 88 THR A O 1
ATOM 713 N N . VAL A 1 89 ? 1.076 10.297 7.957 1 98.75 89 VAL A N 1
ATOM 714 C CA . VAL A 1 89 ? 0.863 8.945 8.461 1 98.75 89 VAL A CA 1
ATOM 715 C C . VAL A 1 89 ? 1.929 8.008 7.887 1 98.75 89 VAL A C 1
ATOM 717 O O . VAL A 1 89 ? 1.981 7.781 6.676 1 98.75 89 VAL A O 1
ATOM 720 N N . ASN A 1 90 ? 2.789 7.523 8.766 1 98.81 90 ASN A N 1
ATOM 721 C CA . ASN A 1 90 ? 3.699 6.449 8.383 1 98.81 90 ASN A CA 1
ATOM 722 C C . ASN A 1 90 ? 3.033 5.082 8.5 1 98.81 90 ASN A C 1
ATOM 724 O O . ASN A 1 90 ? 2.439 4.766 9.531 1 98.81 90 ASN A O 1
ATOM 728 N N . LEU A 1 91 ? 3.148 4.328 7.441 1 97.94 91 LEU A N 1
ATOM 729 C CA . LEU A 1 91 ? 2.666 2.949 7.477 1 97.94 91 LEU A CA 1
ATOM 730 C C . LEU A 1 91 ? 3.646 2.051 8.219 1 97.94 91 LEU A C 1
ATOM 732 O O . LEU A 1 91 ? 4.324 1.221 7.609 1 97.94 91 LEU A O 1
ATOM 736 N N . LEU A 1 92 ? 3.619 2.129 9.539 1 96.75 92 LEU A N 1
ATOM 737 C CA . LEU A 1 92 ? 4.559 1.386 10.367 1 96.75 92 LEU A CA 1
ATOM 738 C C . LEU A 1 92 ? 4.426 -0.115 10.133 1 96.75 92 LEU A C 1
ATOM 740 O O . LEU A 1 92 ? 5.418 -0.846 10.188 1 96.75 92 LEU A O 1
ATOM 744 N N . ASN A 1 93 ? 3.281 -0.561 9.828 1 93.38 93 ASN A N 1
ATOM 745 C CA . ASN A 1 93 ? 3.008 -1.974 9.586 1 93.38 93 ASN A CA 1
ATOM 746 C C . ASN A 1 93 ? 3.76 -2.488 8.359 1 93.38 93 ASN A C 1
ATOM 748 O O . ASN A 1 93 ? 3.842 -3.697 8.141 1 93.38 93 ASN A O 1
ATOM 752 N N . ALA A 1 94 ? 4.309 -1.631 7.617 1 94.5 94 ALA A N 1
ATOM 753 C CA . ALA A 1 94 ? 5.074 -2.01 6.434 1 94.5 94 ALA A CA 1
ATOM 754 C C . ALA A 1 94 ? 6.547 -1.63 6.586 1 94.5 94 ALA A C 1
ATOM 756 O O . ALA A 1 94 ? 7.301 -1.65 5.609 1 94.5 94 ALA A O 1
ATOM 757 N N . GLU A 1 95 ? 6.906 -1.196 7.738 1 96.69 95 GLU A N 1
ATOM 758 C CA . GLU A 1 95 ? 8.281 -0.799 8.031 1 96.69 95 GLU A CA 1
ATOM 759 C C . GLU A 1 95 ? 9.047 -1.932 8.703 1 96.69 95 GLU A C 1
ATOM 761 O O . GLU A 1 95 ? 8.453 -2.916 9.148 1 96.69 95 GLU A O 1
ATOM 766 N N . LYS A 1 96 ? 10.352 -1.791 8.766 1 91.88 96 LYS A N 1
ATOM 767 C CA . LYS A 1 96 ? 11.156 -2.781 9.469 1 91.88 96 LYS A CA 1
ATOM 768 C C . LYS A 1 96 ? 10.797 -2.828 10.953 1 91.88 96 LYS A C 1
ATOM 770 O O . LYS A 1 96 ? 10.508 -3.896 11.492 1 91.88 96 LYS A O 1
ATOM 775 N N . ASN A 1 97 ? 10.891 -1.628 11.562 1 94 97 ASN A N 1
ATOM 776 C CA . ASN A 1 97 ? 10.445 -1.466 12.945 1 94 97 ASN A CA 1
ATOM 777 C C . ASN A 1 97 ? 10.328 0.007 13.328 1 94 97 ASN A C 1
ATOM 779 O O . ASN A 1 97 ? 10.742 0.884 12.562 1 94 97 ASN A O 1
ATOM 783 N N . GLU A 1 98 ? 9.773 0.171 14.477 1 97.06 98 GLU A N 1
ATOM 784 C CA . GLU A 1 98 ? 9.484 1.516 14.961 1 97.06 98 GLU A CA 1
ATOM 785 C C . GLU A 1 98 ? 10.766 2.307 15.195 1 97.06 98 GLU A C 1
ATOM 787 O O . GLU A 1 98 ? 10.836 3.496 14.875 1 97.06 98 GLU A O 1
ATOM 792 N N . GLN A 1 99 ? 11.789 1.691 15.742 1 97.88 99 GLN A N 1
ATOM 793 C CA . GLN A 1 99 ? 13.047 2.359 16.062 1 97.88 99 GLN A CA 1
ATOM 794 C C . GLN A 1 99 ? 13.688 2.943 14.805 1 97.88 99 GLN A C 1
ATOM 796 O O . GLN A 1 99 ? 14.172 4.078 14.82 1 97.88 99 GLN A O 1
ATOM 801 N N . LYS A 1 100 ? 13.648 2.209 13.734 1 97.38 100 LYS A N 1
ATOM 802 C CA . LYS A 1 100 ? 14.258 2.664 12.484 1 97.38 100 LYS A CA 1
ATOM 803 C C . LYS A 1 100 ? 13.5 3.859 11.906 1 97.38 100 LYS A C 1
ATOM 805 O O . LYS A 1 100 ? 14.109 4.77 11.344 1 97.38 100 LYS A O 1
ATOM 810 N N . VAL A 1 101 ? 12.25 3.83 12.062 1 98.44 101 VAL A N 1
ATOM 811 C CA . VAL A 1 101 ? 11.461 4.953 11.57 1 98.44 101 VAL A CA 1
ATOM 812 C C . VAL A 1 101 ? 11.758 6.199 12.406 1 98.44 101 VAL A C 1
ATOM 814 O O . VAL A 1 101 ? 11.93 7.293 11.859 1 98.44 101 VAL A O 1
ATOM 817 N N . LYS A 1 102 ? 11.812 6.074 13.703 1 98.5 102 LYS A N 1
ATOM 818 C CA . LYS A 1 102 ? 12.148 7.199 14.57 1 98.5 102 LYS A CA 1
ATOM 819 C C . LYS A 1 102 ? 13.531 7.75 14.25 1 98.5 102 LYS A C 1
ATOM 821 O O . LYS A 1 102 ? 13.742 8.961 14.266 1 98.5 102 LYS A O 1
ATOM 826 N N . GLN A 1 103 ? 14.461 6.871 13.938 1 98.31 103 GLN A N 1
ATOM 827 C CA . GLN A 1 103 ? 15.789 7.301 13.523 1 98.31 103 GLN A CA 1
ATOM 828 C C . GLN A 1 103 ? 15.734 8.102 12.227 1 98.31 103 GLN A C 1
ATOM 830 O O . GLN A 1 103 ? 16.422 9.117 12.086 1 98.31 103 GLN A O 1
ATOM 835 N N . PHE A 1 104 ? 14.922 7.625 11.344 1 98.56 104 PHE A N 1
ATOM 836 C CA . PHE A 1 104 ? 14.727 8.336 10.086 1 98.56 104 PHE A CA 1
ATOM 837 C C . PHE A 1 104 ? 14.18 9.742 10.336 1 98.56 104 PHE A C 1
ATOM 839 O O . PHE A 1 104 ? 14.672 10.719 9.766 1 98.56 104 PHE A O 1
ATOM 846 N N . ILE A 1 105 ? 13.18 9.867 11.156 1 98.62 105 ILE A N 1
ATOM 847 C CA . ILE A 1 105 ? 12.555 11.133 11.508 1 98.62 105 ILE A CA 1
ATOM 848 C C . ILE A 1 105 ? 13.602 12.078 12.094 1 98.62 105 ILE A C 1
ATOM 850 O O . ILE A 1 105 ? 13.695 13.242 11.695 1 98.62 105 ILE A O 1
ATOM 854 N N . LYS A 1 106 ? 14.406 11.562 13.039 1 98.19 106 LYS A N 1
ATOM 855 C CA . LYS A 1 106 ? 15.445 12.352 13.688 1 98.19 106 LYS A CA 1
ATOM 856 C C . LYS A 1 106 ? 16.516 12.781 12.688 1 98.19 106 LYS A C 1
ATOM 858 O O . LYS A 1 106 ? 16.922 13.953 12.664 1 98.19 106 LYS A O 1
ATOM 863 N N . ALA A 1 107 ? 16.922 11.914 11.875 1 97.88 107 ALA A N 1
ATOM 864 C CA . ALA A 1 107 ? 17.984 12.172 10.898 1 97.88 107 ALA A CA 1
ATOM 865 C C . ALA A 1 107 ? 17.562 13.25 9.906 1 97.88 107 ALA A C 1
ATOM 867 O O . ALA A 1 107 ? 18.391 14.016 9.414 1 97.88 107 ALA A O 1
ATOM 868 N N . ASN A 1 108 ? 16.281 13.281 9.617 1 98 108 ASN A N 1
ATOM 869 C CA . ASN A 1 108 ? 15.789 14.242 8.633 1 98 108 ASN A CA 1
ATOM 870 C C . ASN A 1 108 ? 15.164 15.461 9.297 1 98 108 ASN A C 1
ATOM 872 O O . ASN A 1 108 ? 14.594 16.328 8.617 1 98 108 ASN A O 1
ATOM 876 N N . LYS A 1 109 ? 15.242 15.492 10.625 1 97.81 109 LYS A N 1
ATOM 877 C CA . LYS A 1 109 ? 14.805 16.625 11.43 1 97.81 109 LYS A CA 1
ATOM 878 C C . LYS A 1 109 ? 13.344 16.969 11.133 1 97.81 109 LYS A C 1
ATOM 880 O O . LYS A 1 109 ? 13.008 18.141 10.945 1 97.81 109 LYS A O 1
ATOM 885 N N . LEU A 1 110 ? 12.57 15.977 11.016 1 98.31 110 LEU A N 1
ATOM 886 C CA . LEU A 1 110 ? 11.141 16.188 10.781 1 98.31 110 LEU A CA 1
ATOM 887 C C . LEU A 1 110 ? 10.43 16.547 12.078 1 98.31 110 LEU A C 1
ATOM 889 O O . LEU A 1 110 ? 10.578 15.852 13.086 1 98.31 110 LEU A O 1
ATOM 893 N N . THR A 1 111 ? 9.555 17.672 11.984 1 96.88 111 THR A N 1
ATOM 894 C CA . THR A 1 111 ? 8.93 18.125 13.219 1 96.88 111 THR A CA 1
ATOM 895 C C . THR A 1 111 ? 7.418 18.266 13.039 1 96.88 111 THR A C 1
ATOM 897 O O . THR A 1 111 ? 6.695 18.531 14.008 1 96.88 111 THR A O 1
ATOM 900 N N . PHE A 1 112 ? 6.953 18.094 11.789 1 96.94 112 PHE A N 1
ATOM 901 C CA . PHE A 1 112 ? 5.504 18.109 11.609 1 96.94 112 PHE A CA 1
ATOM 902 C C . PHE A 1 112 ? 4.871 16.875 12.258 1 96.94 112 PHE A C 1
ATOM 904 O O . PHE A 1 112 ? 5.559 15.898 12.547 1 96.94 112 PHE A O 1
ATOM 911 N N . PRO A 1 113 ? 3.555 16.875 12.57 1 97.88 113 PRO A N 1
ATOM 912 C CA . PRO A 1 113 ? 2.881 15.742 13.203 1 97.88 113 PRO A CA 1
ATOM 913 C C . PRO A 1 113 ? 2.957 14.469 12.367 1 97.88 113 PRO A C 1
ATOM 915 O O . PRO A 1 113 ? 2.578 14.477 11.188 1 97.88 113 PRO A O 1
ATOM 918 N N . ILE A 1 114 ? 3.441 13.414 13.016 1 98.81 114 ILE A N 1
ATOM 919 C CA . ILE A 1 114 ? 3.547 12.102 12.398 1 98.81 114 ILE A CA 1
ATOM 920 C C . ILE A 1 114 ? 2.795 11.07 13.234 1 98.81 114 ILE A C 1
ATOM 922 O O . ILE A 1 114 ? 3 10.977 14.445 1 98.81 114 ILE A O 1
ATOM 926 N N . VAL A 1 115 ? 1.904 10.391 12.578 1 98.62 115 VAL A N 1
ATOM 927 C CA . VAL A 1 115 ? 1.174 9.281 13.188 1 98.62 115 VAL A CA 1
ATOM 928 C C . VAL A 1 115 ? 1.7 7.957 12.641 1 98.62 115 VAL A C 1
ATOM 930 O O . VAL A 1 115 ? 1.962 7.832 11.438 1 98.62 115 VAL A O 1
ATOM 933 N N . PHE A 1 116 ? 1.844 6.961 13.57 1 98.44 116 PHE A N 1
ATOM 934 C CA . PHE A 1 116 ? 2.184 5.602 13.156 1 98.44 116 PHE A CA 1
ATOM 935 C C . PHE A 1 116 ? 0.925 4.773 12.945 1 98.44 116 PHE A C 1
ATOM 937 O O . PHE A 1 116 ? 0.127 4.594 13.867 1 98.44 116 PHE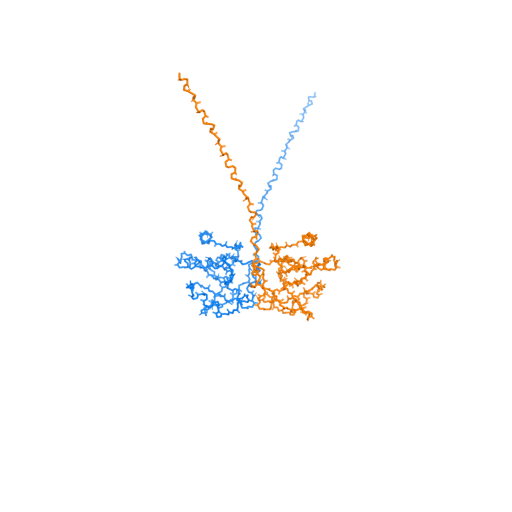 A O 1
ATOM 944 N N . ASP A 1 117 ? 0.723 4.309 11.766 1 97.44 117 ASP A N 1
ATOM 945 C CA . ASP A 1 117 ? -0.319 3.326 11.484 1 97.44 117 ASP A CA 1
ATOM 946 C C . ASP A 1 117 ? 0.18 1.906 11.742 1 97.44 117 ASP A C 1
ATOM 948 O O . ASP A 1 117 ? 0.532 1.186 10.805 1 97.44 117 ASP A O 1
ATOM 952 N N . LYS A 1 118 ? 0.098 1.443 12.914 1 95.31 118 LYS A N 1
ATOM 953 C CA . LYS A 1 118 ? 0.761 0.231 13.391 1 95.31 118 LYS A CA 1
ATOM 954 C C . LYS A 1 118 ? 0.052 -1.02 12.875 1 95.31 118 LYS A C 1
ATOM 956 O O . LYS A 1 118 ? 0.693 -2.041 12.617 1 95.31 118 LYS A O 1
ATOM 961 N N . LYS A 1 119 ? -1.197 -0.951 12.633 1 92.81 119 LYS A N 1
ATOM 962 C CA . LYS A 1 119 ? -1.966 -2.141 12.281 1 92.81 119 LYS A CA 1
ATOM 963 C C . LYS A 1 119 ? -2.635 -1.977 10.914 1 92.81 119 LYS A C 1
ATOM 965 O O . LYS A 1 119 ? -3.533 -2.742 10.562 1 92.81 119 LYS A O 1
ATOM 970 N N . GLY A 1 120 ? -2.299 -0.937 10.281 1 94.38 120 GLY A N 1
ATOM 971 C CA . GLY A 1 120 ? -2.852 -0.711 8.953 1 94.38 120 GLY A CA 1
ATOM 972 C C . GLY A 1 120 ? -4.273 -0.187 8.984 1 94.38 120 GLY A C 1
ATOM 973 O O . GLY A 1 120 ? -4.973 -0.221 7.969 1 94.38 120 GLY A O 1
ATOM 974 N N . GLU A 1 121 ? -4.754 0.303 10.109 1 93.94 121 GLU A N 1
ATOM 975 C CA . GLU A 1 121 ? -6.133 0.754 10.266 1 93.94 121 GLU A CA 1
ATOM 976 C C . GLU A 1 121 ? -6.406 1.999 9.422 1 93.94 121 GLU A C 1
ATOM 978 O O . GLU A 1 121 ? -7.473 2.121 8.812 1 93.94 121 GLU A O 1
ATOM 983 N N . MET A 1 122 ? -5.504 2.9 9.414 1 96.38 122 MET A N 1
ATOM 984 C CA . MET A 1 122 ? -5.711 4.117 8.633 1 96.38 122 MET A CA 1
ATOM 985 C C . MET A 1 122 ? -5.609 3.832 7.141 1 96.38 122 MET A C 1
ATOM 987 O O . MET A 1 122 ? -6.395 4.359 6.348 1 96.38 122 MET A O 1
ATOM 991 N N . MET A 1 123 ? -4.594 3.021 6.789 1 96.5 123 MET A N 1
ATOM 992 C CA . MET A 1 123 ? -4.465 2.619 5.391 1 96.5 123 MET A CA 1
ATOM 993 C C . MET A 1 123 ? -5.785 2.068 4.859 1 96.5 123 MET A C 1
ATOM 995 O O . MET A 1 123 ? -6.254 2.48 3.795 1 96.5 123 MET A O 1
ATOM 999 N N . LYS A 1 124 ? -6.391 1.199 5.664 1 94.38 124 LYS A N 1
ATOM 1000 C CA . LYS A 1 124 ? -7.652 0.572 5.281 1 94.38 124 LYS A CA 1
ATOM 1001 C C . LYS A 1 124 ? -8.789 1.589 5.27 1 94.38 124 LYS A C 1
ATOM 1003 O O . LYS A 1 124 ? -9.547 1.667 4.301 1 94.38 124 LYS A O 1
ATOM 1008 N N . ALA A 1 125 ? -8.914 2.373 6.285 1 94.5 125 ALA A N 1
ATOM 1009 C CA . ALA A 1 125 ? -10 3.334 6.426 1 94.5 125 ALA A CA 1
ATOM 1010 C C . ALA A 1 125 ? -9.984 4.355 5.293 1 94.5 125 ALA A C 1
ATOM 1012 O O . ALA A 1 125 ? -11.039 4.785 4.82 1 94.5 125 ALA A O 1
ATOM 1013 N N . TYR A 1 126 ? -8.836 4.707 4.855 1 95.94 126 TYR A N 1
ATOM 1014 C CA . TYR A 1 126 ? -8.695 5.719 3.811 1 95.94 126 TYR A CA 1
ATOM 1015 C C . TYR A 1 126 ? -8.57 5.07 2.438 1 95.94 126 TYR A C 1
ATOM 1017 O O . TYR A 1 126 ? -8.43 5.766 1.428 1 95.94 126 TYR A O 1
ATOM 1025 N N . LYS A 1 127 ? -8.516 3.758 2.436 1 94.62 127 LYS A N 1
ATOM 1026 C CA . LYS A 1 127 ? -8.398 2.996 1.194 1 94.62 127 LYS A CA 1
ATOM 1027 C C . LYS A 1 127 ? -7.18 3.43 0.391 1 94.62 127 LYS A C 1
ATOM 1029 O O . LYS A 1 127 ? -7.281 3.695 -0.809 1 94.62 127 LYS A O 1
ATOM 1034 N N . VAL A 1 128 ? -6.09 3.5 1.065 1 96.88 128 VAL A N 1
ATOM 1035 C CA . VAL A 1 128 ? -4.844 3.889 0.414 1 96.88 128 VAL A CA 1
ATOM 1036 C C . VAL A 1 128 ? -4.27 2.701 -0.359 1 96.88 128 VAL A C 1
ATOM 1038 O O . VAL A 1 128 ? -3.65 1.812 0.228 1 96.88 128 VAL A O 1
ATOM 1041 N N . MET A 1 129 ? -4.336 2.791 -1.671 1 97.5 129 MET A N 1
ATOM 1042 C CA . MET A 1 129 ? -3.865 1.709 -2.531 1 97.5 129 MET A CA 1
ATOM 1043 C C . MET A 1 129 ? -2.514 2.057 -3.148 1 97.5 129 MET A C 1
ATOM 1045 O O . MET A 1 129 ? -1.861 1.199 -3.746 1 97.5 129 MET A O 1
ATOM 1049 N N . THR A 1 130 ? -2.092 3.301 -2.963 1 98.06 130 THR A N 1
ATOM 1050 C CA . THR A 1 130 ? -0.829 3.826 -3.473 1 98.06 130 THR A CA 1
ATOM 1051 C C . THR A 1 130 ? -0.159 4.727 -2.439 1 98.06 130 THR A C 1
ATOM 1053 O O . THR A 1 130 ? -0.824 5.535 -1.788 1 98.06 130 THR A O 1
ATOM 1056 N N . ILE A 1 131 ? 1.171 4.531 -2.281 1 98.06 131 ILE A N 1
ATOM 1057 C CA . ILE A 1 131 ? 1.928 5.527 -1.528 1 98.06 131 ILE A CA 1
ATOM 1058 C C . ILE A 1 131 ? 2.953 6.195 -2.441 1 98.06 131 ILE A C 1
ATOM 1060 O O . ILE A 1 131 ? 3.506 5.551 -3.338 1 98.06 131 ILE A O 1
ATOM 1064 N N . PRO A 1 132 ? 3.115 7.414 -2.301 1 98.75 132 PRO A N 1
ATOM 1065 C CA . PRO A 1 132 ? 2.396 8.297 -1.381 1 98.75 132 PRO A CA 1
ATOM 1066 C C . PRO A 1 132 ? 1.003 8.664 -1.883 1 98.75 132 PRO A C 1
ATOM 1068 O O . PRO A 1 132 ? 0.708 8.508 -3.07 1 98.75 132 PRO A O 1
ATOM 1071 N N . THR A 1 133 ? 0.122 8.961 -0.981 1 98.62 133 THR A N 1
ATOM 1072 C CA . THR A 1 133 ? -1.192 9.531 -1.245 1 98.62 133 THR A CA 1
ATOM 1073 C C . THR A 1 133 ? -1.503 10.648 -0.256 1 98.62 133 THR A C 1
ATOM 1075 O O . THR A 1 133 ? -1.215 10.531 0.937 1 98.62 133 THR A O 1
ATOM 1078 N N . THR A 1 134 ? -2.096 11.727 -0.765 1 98.19 134 THR A N 1
ATOM 1079 C CA . THR A 1 134 ? -2.434 12.883 0.053 1 98.19 134 THR A CA 1
ATOM 1080 C C . THR A 1 134 ? -3.932 13.172 -0.007 1 98.19 134 THR A C 1
ATOM 1082 O O . THR A 1 134 ? -4.531 13.156 -1.085 1 98.19 134 THR A O 1
ATOM 1085 N N . PHE A 1 135 ? -4.496 13.445 1.158 1 97.5 135 PHE A N 1
ATOM 1086 C CA . PHE A 1 135 ? -5.906 13.805 1.288 1 97.5 135 PHE A CA 1
ATOM 1087 C C . PHE A 1 135 ? -6.051 15.242 1.783 1 97.5 135 PHE A C 1
ATOM 1089 O O . PHE A 1 135 ? -5.332 15.664 2.688 1 97.5 135 PHE A O 1
ATOM 1096 N N . PHE A 1 136 ? -7.02 15.93 1.15 1 96.62 136 PHE A N 1
ATOM 1097 C CA . PHE A 1 136 ? -7.289 17.328 1.5 1 96.62 136 PHE A CA 1
ATOM 1098 C C . PHE A 1 136 ? -8.703 17.484 2.049 1 96.62 136 PHE A C 1
ATOM 1100 O O . PHE A 1 136 ? -9.68 17.188 1.352 1 96.62 136 PHE A O 1
ATOM 1107 N N . PHE A 1 137 ? -8.766 17.969 3.318 1 96.06 137 PHE A N 1
ATOM 1108 C CA . PHE A 1 137 ? -10.047 18.156 3.98 1 96.06 137 PHE A CA 1
ATOM 1109 C C . PHE A 1 137 ? -10.305 19.641 4.25 1 96.06 137 PHE A C 1
ATOM 1111 O O . PHE A 1 137 ? -9.398 20.375 4.652 1 96.06 137 PHE A O 1
ATOM 1118 N N . ASN A 1 138 ? -11.547 20.016 4.066 1 94.5 138 ASN A N 1
ATOM 1119 C CA . ASN A 1 138 ? -11.898 21.391 4.402 1 94.5 138 ASN A CA 1
ATOM 1120 C C . ASN A 1 138 ? -12.195 21.547 5.895 1 94.5 138 ASN A C 1
ATOM 1122 O O . ASN A 1 138 ? -12.008 20.609 6.668 1 94.5 138 ASN A O 1
ATOM 1126 N N . GLU A 1 139 ? -12.664 22.734 6.258 1 93.38 139 GLU A N 1
ATOM 1127 C CA . GLU A 1 139 ? -12.844 23.078 7.668 1 93.38 139 GLU A CA 1
ATOM 1128 C C . GLU A 1 139 ? -14 22.297 8.281 1 93.38 139 GLU A C 1
ATOM 1130 O O . GLU A 1 139 ? -14.102 22.172 9.508 1 93.38 139 GLU A O 1
ATOM 1135 N N . LYS A 1 140 ? -14.844 21.734 7.453 1 91.88 140 LYS A N 1
ATOM 1136 C CA . LYS A 1 140 ? -15.984 20.953 7.938 1 91.88 140 LYS A CA 1
ATOM 1137 C C . LYS A 1 140 ? -15.633 19.484 8.078 1 91.88 140 LYS A C 1
ATOM 1139 O O . LYS A 1 140 ? -16.453 18.672 8.5 1 91.88 140 LYS A O 1
ATOM 1144 N N . GLY A 1 141 ? -14.43 19.141 7.652 1 93 141 GLY A N 1
ATOM 1145 C CA . GLY A 1 141 ? -14.008 17.75 7.723 1 93 141 GLY A CA 1
ATOM 1146 C C . GLY A 1 141 ? -14.391 16.938 6.492 1 93 141 GLY A C 1
ATOM 1147 O O . GLY A 1 141 ? -14.367 15.711 6.52 1 93 141 GLY A O 1
ATOM 1148 N N . GLU A 1 142 ? -14.727 17.625 5.465 1 92.69 142 GLU A N 1
ATOM 1149 C CA . GLU A 1 142 ? -15.125 16.953 4.234 1 92.69 142 GLU A CA 1
ATOM 1150 C C . GLU A 1 142 ? -13.93 16.781 3.297 1 92.69 142 GLU A C 1
ATOM 1152 O O . GLU A 1 142 ? -13.109 17.688 3.152 1 92.69 142 GLU A O 1
ATOM 1157 N N . LEU A 1 143 ? -13.875 15.641 2.645 1 95.5 143 LEU A N 1
ATOM 1158 C CA . LEU A 1 143 ? -12.82 15.367 1.676 1 95.5 143 LEU A CA 1
ATOM 1159 C C . LEU A 1 143 ? -13.031 16.172 0.396 1 95.5 143 LEU A C 1
ATOM 1161 O O . LEU A 1 143 ? -14.055 16 -0.279 1 95.5 143 LEU A O 1
ATOM 1165 N N . GLU A 1 144 ? -12.125 16.953 0.034 1 94.94 144 GLU A N 1
ATOM 1166 C CA . GLU A 1 144 ? -12.25 17.781 -1.16 1 94.94 144 GLU A CA 1
ATOM 1167 C C . GLU A 1 144 ? -11.461 17.203 -2.326 1 94.94 144 GLU A C 1
ATOM 1169 O O . GLU A 1 144 ? -11.867 17.328 -3.482 1 94.94 144 GLU A O 1
ATOM 1174 N N . LYS A 1 145 ? -10.352 16.656 -1.93 1 94.94 145 LYS A N 1
ATOM 1175 C CA . LYS A 1 145 ? -9.445 16.219 -2.98 1 94.94 145 LYS A CA 1
ATOM 1176 C C . LYS A 1 145 ? -8.531 15.094 -2.482 1 94.94 145 LYS A C 1
ATOM 1178 O O . LYS A 1 145 ? -8.148 15.078 -1.312 1 94.94 145 LYS A O 1
ATOM 1183 N N . THR A 1 146 ? -8.258 14.164 -3.336 1 96.81 146 THR A N 1
ATOM 1184 C CA . THR A 1 146 ? -7.227 13.148 -3.135 1 96.81 146 THR A CA 1
ATOM 1185 C C . THR A 1 146 ? -6.145 13.258 -4.203 1 96.81 146 THR A C 1
ATOM 1187 O O . THR A 1 146 ? -6.449 13.383 -5.395 1 96.81 146 THR A O 1
ATOM 1190 N N . PHE A 1 147 ? -4.98 13.305 -3.799 1 97.69 147 PHE A N 1
ATOM 1191 C CA . PHE A 1 147 ? -3.844 13.297 -4.711 1 97.69 147 PHE A CA 1
ATOM 1192 C C . PHE A 1 147 ? -3.062 11.992 -4.59 1 97.69 147 PHE A C 1
ATOM 1194 O O . PHE A 1 147 ? -2.404 11.75 -3.578 1 97.69 147 PHE A O 1
ATOM 1201 N N . VAL A 1 148 ? -3.109 11.219 -5.629 1 97.75 148 VAL A N 1
ATOM 1202 C CA . VAL A 1 148 ? -2.422 9.93 -5.641 1 97.75 148 VAL A CA 1
ATOM 1203 C C . VAL A 1 148 ? -1.042 10.086 -6.277 1 97.75 148 VAL A C 1
ATOM 1205 O O . VAL A 1 148 ? -0.926 10.539 -7.418 1 97.75 148 VAL A O 1
ATOM 1208 N N . GLY A 1 149 ? 0.003 9.68 -5.539 1 97.75 149 GLY A N 1
ATOM 1209 C CA . GLY A 1 149 ? 1.369 9.883 -5.996 1 97.75 149 GLY A CA 1
ATOM 1210 C C . GLY A 1 149 ? 2.047 11.062 -5.324 1 97.75 149 GLY A C 1
ATOM 1211 O O . GLY A 1 149 ? 1.49 11.664 -4.406 1 97.75 149 GLY A O 1
ATOM 1212 N N . PRO A 1 150 ? 3.25 11.359 -5.77 1 98.19 150 PRO A N 1
ATOM 1213 C CA . PRO A 1 150 ? 4.008 12.453 -5.156 1 98.19 150 PRO A CA 1
ATOM 1214 C C . PRO A 1 150 ? 3.365 13.82 -5.387 1 98.19 150 PRO A C 1
ATOM 1216 O O . PRO A 1 150 ? 2.805 14.07 -6.457 1 98.19 150 PRO A O 1
ATOM 1219 N N . ILE A 1 151 ? 3.496 14.695 -4.414 1 97.94 151 ILE A N 1
ATOM 1220 C CA . ILE A 1 151 ? 2.9 16.031 -4.484 1 97.94 151 ILE A CA 1
ATOM 1221 C C . ILE A 1 151 ? 3.959 17.078 -4.18 1 97.94 151 ILE A C 1
ATOM 1223 O O . ILE A 1 151 ? 4.91 16.828 -3.436 1 97.94 151 ILE A O 1
ATOM 1227 N N . THR A 1 152 ? 3.77 18.25 -4.75 1 96.44 152 THR A N 1
ATOM 1228 C CA . THR A 1 152 ? 4.691 19.344 -4.484 1 96.44 152 THR A CA 1
ATOM 1229 C C . THR A 1 152 ? 4.125 20.281 -3.418 1 96.44 152 THR A C 1
ATOM 1231 O O . THR A 1 152 ? 2.912 20.312 -3.191 1 96.44 152 THR A O 1
ATOM 1234 N N . VAL A 1 153 ? 5.016 20.969 -2.863 1 95 153 VAL A N 1
ATOM 1235 C CA . VAL A 1 153 ? 4.598 21.969 -1.885 1 95 153 VAL A CA 1
ATOM 1236 C C . VAL A 1 153 ? 3.727 23.031 -2.562 1 95 153 VAL A C 1
ATOM 1238 O O . VAL A 1 153 ? 2.771 23.531 -1.965 1 95 153 VAL A O 1
ATOM 1241 N N . GLU A 1 154 ? 4.047 23.359 -3.779 1 93.94 154 GLU A N 1
ATOM 1242 C CA . GLU A 1 154 ? 3.252 24.344 -4.523 1 93.94 154 GLU A CA 1
ATOM 1243 C C . GLU A 1 154 ? 1.804 23.875 -4.664 1 93.94 154 GLU A C 1
ATOM 1245 O O . GLU A 1 154 ? 0.876 24.672 -4.508 1 93.94 154 GLU A O 1
ATOM 1250 N N . GLN A 1 155 ? 1.591 22.641 -4.945 1 94.75 155 GLN A N 1
ATOM 1251 C CA . GLN A 1 155 ? 0.246 22.078 -5.051 1 94.75 155 GLN A CA 1
ATOM 1252 C C . GLN A 1 155 ? -0.483 22.156 -3.711 1 94.75 155 GLN A C 1
ATOM 1254 O O . GLN A 1 155 ? -1.682 22.438 -3.664 1 94.75 155 GLN A O 1
ATOM 1259 N N . MET A 1 156 ? 0.234 21.891 -2.664 1 94.62 156 MET A N 1
ATOM 1260 C CA . MET A 1 156 ? -0.342 22 -1.327 1 94.62 156 MET A CA 1
ATOM 1261 C C . MET A 1 156 ? -0.775 23.422 -1.04 1 94.62 156 MET A C 1
ATOM 1263 O O . MET A 1 156 ? -1.886 23.656 -0.558 1 94.62 156 MET A O 1
ATOM 1267 N N . LYS A 1 157 ? 0.058 24.312 -1.405 1 93.44 157 LYS A N 1
ATOM 1268 C CA . LYS A 1 157 ? -0.22 25.734 -1.161 1 93.44 157 LYS A CA 1
ATOM 1269 C C . LYS A 1 157 ? -1.401 26.203 -1.999 1 93.44 157 LYS A C 1
ATOM 1271 O O . LYS A 1 157 ? -2.205 27.016 -1.54 1 93.44 157 LYS A O 1
ATOM 1276 N N . GLU A 1 158 ? -1.419 25.75 -3.207 1 92.75 158 GLU A N 1
ATOM 1277 C CA . GLU A 1 158 ? -2.527 26.125 -4.086 1 92.75 158 GLU A CA 1
ATOM 1278 C C . GLU A 1 158 ? -3.869 25.734 -3.473 1 92.75 158 GLU A C 1
ATOM 1280 O O . GLU A 1 158 ? -4.805 26.531 -3.453 1 92.75 158 GLU A O 1
ATOM 1285 N N . TRP A 1 159 ? -3.934 24.562 -2.961 1 93.81 159 TRP A N 1
ATOM 1286 C CA . TRP A 1 159 ? -5.164 24.141 -2.311 1 93.81 159 TRP A CA 1
ATOM 1287 C C . TRP A 1 159 ? -5.422 24.938 -1.039 1 93.81 159 TRP A C 1
ATOM 1289 O O . TRP A 1 159 ? -6.551 25.359 -0.778 1 93.81 159 TRP A O 1
ATOM 1299 N N . ALA A 1 160 ? -4.41 25.141 -0.256 1 91.69 160 ALA A N 1
ATOM 1300 C CA . ALA A 1 160 ? -4.527 25.812 1.029 1 91.69 160 ALA A CA 1
ATOM 1301 C C . ALA A 1 160 ? -5.066 27.234 0.852 1 91.69 160 ALA A C 1
ATOM 1303 O O . ALA A 1 160 ? -5.766 27.75 1.726 1 91.69 160 ALA A O 1
ATOM 1304 N N . GLY A 1 161 ? -4.695 27.781 -0.224 1 87.75 161 GLY A N 1
ATOM 1305 C CA . GLY A 1 161 ? -5.082 29.156 -0.47 1 87.75 161 GLY A CA 1
ATOM 1306 C C . GLY A 1 161 ? -6.488 29.297 -1.021 1 87.75 161 GLY A C 1
ATOM 1307 O O . GLY A 1 161 ? -7.035 30.391 -1.076 1 87.75 161 GLY A O 1
ATOM 1308 N N . LYS A 1 162 ? -6.91 28.094 -1.454 1 79.56 162 LYS A N 1
ATOM 1309 C CA . LYS A 1 162 ? -8.258 28.141 -2.008 1 79.56 162 LYS A CA 1
ATOM 1310 C C . LYS A 1 162 ? -9.305 28.297 -0.902 1 79.56 162 LYS A C 1
ATOM 1312 O O . LYS A 1 162 ? -9.156 27.703 0.174 1 79.56 162 LYS A O 1
ATOM 1317 N N . SER A 1 163 ? -10.117 29.25 -0.879 1 64.81 163 SER A N 1
ATOM 1318 C CA . SER A 1 163 ? -11.203 29.547 0.051 1 64.81 163 SER A CA 1
ATOM 1319 C C . SER A 1 163 ? -12.414 28.656 -0.214 1 64.81 163 SER A C 1
ATOM 1321 O O . SER A 1 163 ? -12.688 28.297 -1.36 1 64.81 163 SER A O 1
ATOM 1323 N N . MET B 1 1 ? 59.531 21.609 -68.125 1 32.97 1 MET B N 1
ATOM 1324 C CA . MET B 1 1 ? 59.5 21.047 -66.75 1 32.97 1 MET B CA 1
ATOM 1325 C C . MET B 1 1 ? 58.125 21.219 -66.125 1 32.97 1 MET B C 1
ATOM 1327 O O . MET B 1 1 ? 57.75 22.312 -65.688 1 32.97 1 MET B O 1
ATOM 1331 N N . ARG B 1 2 ? 57.094 20.531 -66.75 1 38.72 2 ARG B N 1
ATOM 1332 C CA . ARG B 1 2 ? 55.656 20.484 -66.562 1 38.72 2 ARG B CA 1
ATOM 1333 C C . ARG B 1 2 ? 55.281 20.125 -65.125 1 38.72 2 ARG B C 1
ATOM 1335 O O . ARG B 1 2 ? 55.75 19.094 -64.562 1 38.72 2 ARG B O 1
ATOM 1342 N N . ARG B 1 3 ? 55.031 21.078 -64.188 1 38.09 3 ARG B N 1
ATOM 1343 C CA . ARG B 1 3 ? 54.562 21.062 -62.812 1 38.09 3 ARG B CA 1
ATOM 1344 C C . ARG B 1 3 ? 53.344 20.156 -62.688 1 38.09 3 ARG B C 1
ATOM 1346 O O . ARG B 1 3 ? 52.312 20.375 -63.344 1 38.09 3 ARG B O 1
ATOM 1353 N N . ILE B 1 4 ? 53.5 18.781 -62.656 1 43.19 4 ILE B N 1
ATOM 1354 C CA . ILE B 1 4 ? 52.531 17.75 -62.312 1 43.19 4 ILE B CA 1
ATOM 1355 C C . ILE B 1 4 ? 51.781 18.125 -61.031 1 43.19 4 ILE B C 1
ATOM 1357 O O . ILE B 1 4 ? 52.406 18.281 -59.969 1 43.19 4 ILE B O 1
ATOM 1361 N N . SER B 1 5 ? 50.812 19.062 -61.125 1 41.81 5 SER B N 1
ATOM 1362 C CA . SER B 1 5 ? 49.875 19.406 -60.062 1 41.81 5 SER B CA 1
ATOM 1363 C C . SER B 1 5 ? 49.312 18.156 -59.375 1 41.81 5 SER B C 1
ATOM 1365 O O . SER B 1 5 ? 48.781 17.266 -60.062 1 41.81 5 SER B O 1
ATOM 1367 N N . LEU B 1 6 ? 49.938 17.594 -58.312 1 43.97 6 LEU B N 1
ATOM 1368 C CA . LEU B 1 6 ? 49.562 16.547 -57.375 1 43.97 6 LEU B CA 1
ATOM 1369 C C . LEU B 1 6 ? 48.156 16.75 -56.844 1 43.97 6 LEU B C 1
ATOM 1371 O O . LEU B 1 6 ? 47.844 17.766 -56.219 1 43.97 6 LEU B O 1
ATOM 1375 N N . ILE B 1 7 ? 47.125 16.578 -57.625 1 46.94 7 ILE B N 1
ATOM 1376 C CA . ILE B 1 7 ? 45.75 16.562 -57.156 1 46.94 7 ILE B CA 1
ATOM 1377 C C . ILE B 1 7 ? 45.594 15.594 -55.969 1 46.94 7 ILE B C 1
ATOM 1379 O O . ILE B 1 7 ? 45.875 14.398 -56.125 1 46.94 7 ILE B O 1
ATOM 1383 N N . TYR B 1 8 ? 45.938 16 -54.781 1 44.91 8 TYR B N 1
ATOM 1384 C CA . TYR B 1 8 ? 45.688 15.289 -53.531 1 44.91 8 TYR B CA 1
ATOM 1385 C C . TYR B 1 8 ? 44.219 14.867 -53.438 1 44.91 8 TYR B C 1
ATOM 1387 O O . TYR B 1 8 ? 43.312 15.688 -53.594 1 44.91 8 TYR B O 1
ATOM 1395 N N . PRO B 1 9 ? 43.875 13.641 -53.938 1 47.28 9 PRO B N 1
ATOM 1396 C CA . PRO B 1 9 ? 42.5 13.172 -53.656 1 47.28 9 PRO B CA 1
ATOM 1397 C C . PRO B 1 9 ? 42.094 13.328 -52.219 1 47.28 9 PRO B C 1
ATOM 1399 O O . PRO B 1 9 ? 42.844 12.93 -51.312 1 47.28 9 PRO B O 1
ATOM 1402 N N . LEU B 1 10 ? 41.5 14.453 -51.844 1 44.78 10 LEU B N 1
ATOM 1403 C CA . LEU B 1 10 ? 40.812 14.641 -50.594 1 44.78 10 LEU B CA 1
ATOM 1404 C C . LEU B 1 10 ? 39.938 13.43 -50.25 1 44.78 10 LEU B C 1
ATOM 1406 O O . LEU B 1 10 ? 38.906 13.203 -50.906 1 44.78 10 LEU B O 1
ATOM 1410 N N . ILE B 1 11 ? 40.531 12.25 -50.094 1 45.34 11 ILE B N 1
ATOM 1411 C CA . ILE B 1 11 ? 39.812 11.109 -49.562 1 45.34 11 ILE B CA 1
ATOM 1412 C C . ILE B 1 11 ? 39.062 11.531 -48.312 1 45.34 11 ILE B C 1
ATOM 1414 O O . ILE B 1 11 ? 39.688 11.891 -47.281 1 45.34 11 ILE B O 1
ATOM 1418 N N . LEU B 1 12 ? 38 12.273 -48.469 1 42.91 12 LEU B N 1
ATOM 1419 C CA . LEU B 1 12 ? 37.031 12.453 -47.375 1 42.91 12 LEU B CA 1
ATOM 1420 C C . LEU B 1 12 ? 36.719 11.125 -46.719 1 42.91 12 LEU B C 1
ATOM 1422 O O . LEU B 1 12 ? 36.125 10.234 -47.312 1 42.91 12 LEU B O 1
ATOM 1426 N N . LEU B 1 13 ? 37.656 10.633 -45.906 1 44.06 13 LEU B N 1
ATOM 1427 C CA . LEU B 1 13 ? 37.344 9.562 -44.969 1 44.06 13 LEU B CA 1
ATOM 1428 C C . LEU B 1 13 ? 36.031 9.836 -44.25 1 44.06 13 LEU B C 1
ATOM 1430 O O . LEU B 1 13 ? 35.969 10.766 -43.438 1 44.06 13 LEU B O 1
ATOM 1434 N N . PHE B 1 14 ? 34.906 9.727 -45 1 45.91 14 PHE B N 1
ATOM 1435 C CA . PHE B 1 14 ? 33.625 9.633 -44.312 1 45.91 14 PHE B CA 1
ATOM 1436 C C . PHE B 1 14 ? 33.719 8.641 -43.156 1 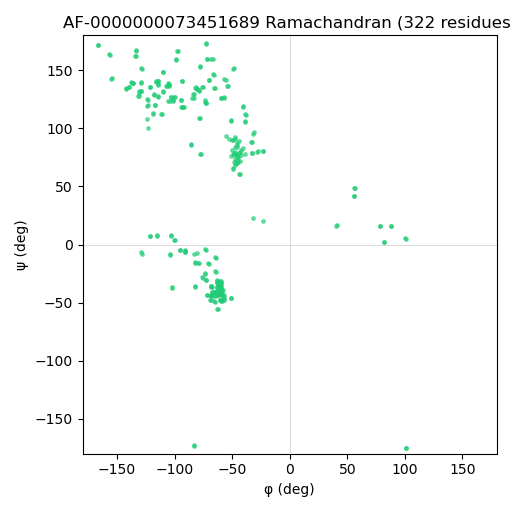45.91 14 PHE B C 1
ATOM 1438 O O . PHE B 1 14 ? 33.844 7.434 -43.375 1 45.91 14 PHE B O 1
ATOM 1445 N N . PHE B 1 15 ? 34.375 9.062 -42.031 1 44.75 15 PHE B N 1
ATOM 1446 C CA . PHE B 1 15 ? 34.219 8.352 -40.75 1 44.75 15 PHE B CA 1
ATOM 1447 C C . PHE B 1 15 ? 32.75 8.117 -40.438 1 44.75 15 PHE B C 1
ATOM 1449 O O . PHE B 1 15 ? 32.031 9.023 -40 1 44.75 15 PHE B O 1
ATOM 1456 N N . THR B 1 16 ? 31.953 7.301 -41.219 1 48.06 16 THR B N 1
ATOM 1457 C CA . THR B 1 16 ? 30.688 6.797 -40.688 1 48.06 16 THR B CA 1
ATOM 1458 C C . THR B 1 16 ? 30.875 6.238 -39.281 1 48.06 16 THR B C 1
ATOM 1460 O O . THR B 1 16 ? 31.5 5.191 -39.125 1 48.06 16 THR B O 1
ATOM 1463 N N . GLY B 1 17 ? 31.109 7.129 -38.344 1 45.78 17 GLY B N 1
ATOM 1464 C CA . GLY B 1 17 ? 30.938 6.652 -36.969 1 45.78 17 GLY B CA 1
ATOM 1465 C C . GLY B 1 17 ? 29.703 5.781 -36.812 1 45.78 17 GLY B C 1
ATOM 1466 O O . GLY B 1 17 ? 28.578 6.242 -37 1 45.78 17 GLY B O 1
ATOM 1467 N N . LEU B 1 18 ? 29.75 4.531 -37.156 1 44.34 18 LEU B N 1
ATOM 1468 C CA . LEU B 1 18 ? 28.766 3.568 -36.656 1 44.34 18 LEU B CA 1
ATOM 1469 C C . LEU B 1 18 ? 28.422 3.809 -35.219 1 44.34 18 LEU B C 1
ATOM 1471 O O . LEU B 1 18 ? 29.25 3.57 -34.312 1 44.34 18 LEU B O 1
ATOM 1475 N N . PHE B 1 19 ? 27.578 4.832 -35 1 45.78 19 PHE B N 1
ATOM 1476 C CA . PHE B 1 19 ? 26.922 4.801 -33.688 1 45.78 19 PHE B CA 1
ATOM 1477 C C . PHE B 1 19 ? 26.344 3.42 -33.406 1 45.78 19 PHE B C 1
ATOM 1479 O O . PHE B 1 19 ? 25.328 3.029 -34 1 45.78 19 PHE B O 1
ATOM 1486 N N . VAL B 1 20 ? 27.141 2.467 -33.031 1 46.06 20 VAL B N 1
ATOM 1487 C CA . VAL B 1 20 ? 26.609 1.276 -32.375 1 46.06 20 VAL B CA 1
ATOM 1488 C C . VAL B 1 20 ? 25.594 1.684 -31.297 1 46.06 20 VAL B C 1
ATOM 1490 O O . VAL B 1 20 ? 25.953 2.27 -30.281 1 46.06 20 VAL B O 1
ATOM 1493 N N . PHE B 1 21 ? 24.375 1.864 -31.734 1 42.28 21 PHE B N 1
ATOM 1494 C CA . PHE B 1 21 ? 23.312 1.806 -30.719 1 42.28 21 PHE B CA 1
ATOM 1495 C C . PHE B 1 21 ? 23.547 0.635 -29.766 1 42.28 21 PHE B C 1
ATOM 1497 O O . PHE B 1 21 ? 23.406 -0.525 -30.172 1 42.28 21 PHE B O 1
ATOM 1504 N N . GLN B 1 22 ? 24.391 0.708 -28.812 1 42.28 22 GLN B N 1
ATOM 1505 C CA . GLN B 1 22 ? 24.312 -0.303 -27.75 1 42.28 22 GLN B CA 1
ATOM 1506 C C . GLN B 1 22 ? 22.891 -0.409 -27.203 1 42.28 22 GLN B C 1
ATOM 1508 O O . GLN B 1 22 ? 22.266 0.604 -26.891 1 42.28 22 GLN B O 1
ATOM 1513 N N . PRO B 1 23 ? 22.203 -1.479 -27.547 1 43.06 23 PRO B N 1
ATOM 1514 C CA . PRO B 1 23 ? 20.938 -1.586 -26.828 1 43.06 23 PRO B CA 1
ATOM 1515 C C . PRO B 1 23 ? 21.047 -1.166 -25.359 1 43.06 23 PRO B C 1
ATOM 1517 O O . PRO B 1 23 ? 22.031 -1.514 -24.688 1 43.06 23 PRO B O 1
ATOM 1520 N N . GLN B 1 24 ? 20.562 -0.081 -25 1 39.31 24 GLN B N 1
ATOM 1521 C CA . GLN B 1 24 ? 20.406 0.174 -23.578 1 39.31 24 GLN B CA 1
ATOM 1522 C C . GLN B 1 24 ? 20.125 -1.118 -22.812 1 39.31 24 GLN B C 1
ATOM 1524 O O . GLN B 1 24 ? 19.188 -1.847 -23.125 1 39.31 24 GLN B O 1
ATOM 1529 N N . ALA B 1 25 ? 21.109 -1.73 -22.266 1 39.38 25 ALA B N 1
ATOM 1530 C CA . ALA B 1 25 ? 20.844 -2.793 -21.297 1 39.38 25 ALA B CA 1
ATOM 1531 C C . ALA B 1 25 ? 19.578 -2.492 -20.5 1 39.38 25 ALA B C 1
ATOM 1533 O O . ALA B 1 25 ? 19.469 -1.433 -19.875 1 39.38 25 ALA B O 1
ATOM 1534 N N . SER B 1 26 ? 18.438 -2.871 -20.938 1 42.81 26 SER B N 1
ATOM 1535 C CA . SER B 1 26 ? 17.328 -2.811 -20 1 42.81 26 SER B CA 1
ATOM 1536 C C . SER B 1 26 ? 17.812 -2.951 -18.562 1 42.81 26 SER B C 1
ATOM 1538 O O . SER B 1 26 ? 18.5 -3.922 -18.219 1 42.81 26 SER B O 1
ATOM 1540 N N . ALA B 1 27 ? 18.281 -2.031 -17.953 1 40.16 27 ALA B N 1
ATOM 1541 C CA . ALA B 1 27 ? 18.672 -2.107 -16.547 1 40.16 27 ALA B CA 1
ATOM 1542 C C . ALA B 1 27 ? 17.906 -3.227 -15.836 1 40.16 27 ALA B C 1
ATOM 1544 O O . ALA B 1 27 ? 16.688 -3.211 -15.766 1 40.16 27 ALA B O 1
ATOM 1545 N N . LYS B 1 28 ? 18.391 -4.484 -16.031 1 47.78 28 LYS B N 1
ATOM 1546 C CA . LYS B 1 28 ? 17.938 -5.605 -15.219 1 47.78 28 LYS B CA 1
ATOM 1547 C C . LYS B 1 28 ? 17.609 -5.156 -13.797 1 47.78 28 LYS B C 1
ATOM 1549 O O . LYS B 1 28 ? 18.484 -4.684 -13.078 1 47.78 28 LYS B O 1
ATOM 1554 N N . GLN B 1 29 ? 16.469 -4.562 -13.57 1 55.38 29 GLN B N 1
ATOM 1555 C CA . GLN B 1 29 ? 16.094 -4.211 -12.211 1 55.38 29 GLN B CA 1
ATOM 1556 C C . GLN B 1 29 ? 16.469 -5.312 -11.227 1 55.38 29 GLN B C 1
ATOM 1558 O O . GLN B 1 29 ? 16.375 -6.5 -11.539 1 55.38 29 GLN B O 1
ATOM 1563 N N . ALA B 1 30 ? 17.281 -4.996 -10.328 1 58.31 30 ALA B N 1
ATOM 1564 C CA . ALA B 1 30 ? 17.672 -5.926 -9.273 1 58.31 30 ALA B CA 1
ATOM 1565 C C . ALA B 1 30 ? 16.484 -6.77 -8.812 1 58.31 30 ALA B C 1
ATOM 1567 O O . ALA B 1 30 ? 15.398 -6.242 -8.57 1 58.31 30 ALA B O 1
ATOM 1568 N N . SER B 1 31 ? 16.484 -8.055 -9.086 1 71.06 31 SER B N 1
ATOM 1569 C CA . SER B 1 31 ? 15.461 -9 -8.672 1 71.06 31 SER B CA 1
ATOM 1570 C C . SER B 1 31 ? 15.281 -9.008 -7.156 1 71.06 31 SER B C 1
ATOM 1572 O O . SER B 1 31 ? 16.266 -8.922 -6.414 1 71.06 31 SER B O 1
ATOM 1574 N N . PRO B 1 32 ? 14.023 -8.82 -6.727 1 78.81 32 PRO B N 1
ATOM 1575 C CA . PRO B 1 32 ? 13.82 -9 -5.289 1 78.81 32 PRO B CA 1
ATOM 1576 C C . PRO B 1 32 ? 14.43 -10.305 -4.766 1 78.81 32 PRO B C 1
ATOM 1578 O O . PRO B 1 32 ? 14.633 -11.242 -5.539 1 78.81 32 PRO B O 1
ATOM 1581 N N . ALA B 1 33 ? 14.805 -10.242 -3.504 1 81.38 33 ALA B N 1
ATOM 1582 C CA . ALA B 1 33 ? 15.367 -11.422 -2.84 1 81.38 33 ALA B CA 1
ATOM 1583 C C . ALA B 1 33 ? 14.422 -12.609 -2.938 1 81.38 33 ALA B C 1
ATOM 1585 O O . ALA B 1 33 ? 13.203 -12.438 -2.949 1 81.38 33 ALA B O 1
ATOM 1586 N N . VAL B 1 34 ? 15.062 -13.766 -3.127 1 93 34 VAL B N 1
ATOM 1587 C CA . VAL B 1 34 ? 14.305 -15.008 -3.021 1 93 34 VAL B CA 1
ATOM 1588 C C . VAL B 1 34 ? 13.812 -15.195 -1.587 1 93 34 VAL B C 1
ATOM 1590 O O . VAL B 1 34 ? 14.57 -15.016 -0.635 1 93 34 VAL B O 1
ATOM 1593 N N . MET B 1 35 ? 12.555 -15.562 -1.475 1 96.12 35 MET B N 1
ATOM 1594 C CA . MET B 1 35 ? 11.953 -15.727 -0.155 1 96.12 35 MET B CA 1
ATOM 1595 C C . MET B 1 35 ? 11.258 -17.078 -0.04 1 96.12 35 MET B C 1
ATOM 1597 O O . MET B 1 35 ? 10.656 -17.547 -1.004 1 96.12 35 MET B O 1
ATOM 1601 N N . GLN B 1 36 ? 11.445 -17.656 1.139 1 96.12 36 GLN B N 1
ATOM 1602 C CA . GLN B 1 36 ? 10.695 -18.859 1.478 1 96.12 36 GLN B CA 1
ATOM 1603 C C . GLN B 1 36 ? 9.531 -18.547 2.406 1 96.12 36 GLN B C 1
ATOM 1605 O O . GLN B 1 36 ? 9.727 -17.969 3.479 1 96.12 36 GLN B O 1
ATOM 1610 N N . MET B 1 37 ? 8.352 -18.969 1.905 1 97 37 MET B N 1
ATOM 1611 C CA . MET B 1 37 ? 7.141 -18.641 2.646 1 97 37 MET B CA 1
ATOM 1612 C C . MET B 1 37 ? 6.227 -19.844 2.768 1 97 37 MET B C 1
ATOM 1614 O O . MET B 1 37 ? 6.438 -20.859 2.092 1 97 37 MET B O 1
ATOM 1618 N N . ASN B 1 38 ? 5.293 -19.719 3.74 1 97.69 38 ASN B N 1
ATOM 1619 C CA . ASN B 1 38 ? 4.207 -20.703 3.795 1 97.69 38 ASN B CA 1
ATOM 1620 C C . ASN B 1 38 ? 2.898 -20.109 3.281 1 97.69 38 ASN B C 1
ATOM 1622 O O . ASN B 1 38 ? 2.57 -18.953 3.586 1 97.69 38 ASN B O 1
ATOM 1626 N N . THR B 1 39 ? 2.229 -20.938 2.494 1 98.38 39 THR B N 1
ATOM 1627 C CA . THR B 1 39 ? 0.889 -20.531 2.088 1 98.38 39 THR B CA 1
ATOM 1628 C C . THR B 1 39 ? -0.089 -20.641 3.254 1 98.38 39 THR B C 1
ATOM 1630 O O . THR B 1 39 ? 0.26 -21.172 4.312 1 98.38 39 THR B O 1
ATOM 1633 N N . VAL B 1 40 ? -1.261 -20.156 3.027 1 98 40 VAL B N 1
ATOM 1634 C CA . VAL B 1 40 ? -2.307 -20.188 4.047 1 98 40 VAL B CA 1
ATOM 1635 C C . VAL B 1 40 ? -2.676 -21.641 4.367 1 98 40 VAL B C 1
ATOM 1637 O O . VAL B 1 40 ? -3.156 -21.938 5.465 1 98 40 VAL B O 1
ATOM 1640 N N . GLU B 1 41 ? -2.426 -22.531 3.469 1 96.75 41 GLU B N 1
ATOM 1641 C CA . GLU B 1 41 ? -2.723 -23.938 3.654 1 96.75 41 GLU B CA 1
ATOM 1642 C C . GLU B 1 41 ? -1.532 -24.688 4.262 1 96.75 41 GLU B C 1
ATOM 1644 O O . GLU B 1 41 ? -1.598 -25.891 4.496 1 96.75 41 GLU B O 1
ATOM 1649 N N . GLY B 1 42 ? -0.405 -24 4.402 1 97.12 42 GLY B N 1
ATOM 1650 C CA . GLY B 1 42 ? 0.732 -24.609 5.082 1 97.12 42 GLY B CA 1
ATOM 1651 C C . GLY B 1 42 ? 1.784 -25.141 4.129 1 97.12 42 GLY B C 1
ATOM 1652 O O . GLY B 1 42 ? 2.766 -25.75 4.559 1 97.12 42 GLY B O 1
ATOM 1653 N N . GLN B 1 43 ? 1.612 -24.906 2.861 1 96.56 43 GLN B N 1
ATOM 1654 C CA . GLN B 1 43 ? 2.59 -25.359 1.877 1 96.56 43 GLN B CA 1
ATOM 1655 C C . GLN B 1 43 ? 3.762 -24.391 1.778 1 96.56 43 GLN B C 1
ATOM 1657 O O . GLN B 1 43 ? 3.562 -23.172 1.732 1 96.56 43 GLN B O 1
ATOM 1662 N N . ARG B 1 44 ? 4.949 -24.953 1.752 1 96.69 44 ARG B N 1
ATOM 1663 C CA . ARG B 1 44 ? 6.137 -24.141 1.555 1 96.69 44 ARG B CA 1
ATOM 1664 C C . ARG B 1 44 ? 6.273 -23.703 0.097 1 96.69 44 ARG B C 1
ATOM 1666 O O . ARG B 1 44 ? 6.094 -24.516 -0.812 1 96.69 44 ARG B O 1
ATOM 1673 N N . VAL B 1 45 ? 6.586 -22.469 -0.052 1 96.56 45 VAL B N 1
ATOM 1674 C CA . VAL B 1 45 ? 6.789 -21.969 -1.406 1 96.56 45 VAL B CA 1
ATOM 1675 C C . VAL B 1 45 ? 8.016 -21.062 -1.445 1 96.56 45 VAL B C 1
ATOM 1677 O O . VAL B 1 45 ? 8.273 -20.312 -0.5 1 96.56 45 VAL B O 1
ATOM 1680 N N . VAL B 1 46 ? 8.812 -21.172 -2.514 1 96.56 46 VAL B N 1
ATOM 1681 C CA . VAL B 1 46 ? 9.938 -20.281 -2.811 1 96.56 46 VAL B CA 1
ATOM 1682 C C . VAL B 1 46 ? 9.523 -19.25 -3.855 1 96.56 46 VAL B C 1
ATOM 1684 O O . VAL B 1 46 ? 8.953 -19.609 -4.895 1 96.56 46 VAL B O 1
ATOM 1687 N N . ILE B 1 47 ? 9.711 -18.031 -3.578 1 96.94 47 ILE B N 1
ATOM 1688 C CA . ILE B 1 47 ? 9.258 -16.938 -4.43 1 96.94 47 ILE B CA 1
ATOM 1689 C C . ILE B 1 47 ? 10.445 -16.062 -4.824 1 96.94 47 ILE B C 1
ATOM 1691 O O . ILE B 1 47 ? 11.086 -15.453 -3.967 1 96.94 47 ILE B O 1
ATOM 1695 N N . PRO B 1 48 ? 10.75 -15.922 -6.078 1 96.69 48 PRO B N 1
ATOM 1696 C CA . PRO B 1 48 ? 10.195 -16.703 -7.184 1 96.69 48 PRO B CA 1
ATOM 1697 C C . PRO B 1 48 ? 10.711 -18.156 -7.195 1 96.69 48 PRO B C 1
ATOM 1699 O O . PRO B 1 48 ? 11.734 -18.453 -6.582 1 96.69 48 PRO B O 1
ATOM 1702 N N . ALA B 1 49 ? 9.953 -18.953 -7.855 1 93.69 49 ALA B N 1
ATOM 1703 C CA . ALA B 1 49 ? 10.344 -20.359 -7.973 1 93.69 49 ALA B CA 1
ATOM 1704 C C . ALA B 1 49 ? 11.57 -20.516 -8.875 1 93.69 49 ALA B C 1
ATOM 1706 O O . ALA B 1 49 ? 11.688 -19.828 -9.891 1 93.69 49 ALA B O 1
ATOM 1707 N N . GLU B 1 50 ? 12.336 -21.391 -8.43 1 87.94 50 GLU B N 1
ATOM 1708 C CA . GLU B 1 50 ? 13.477 -21.719 -9.281 1 87.94 50 GLU B CA 1
ATOM 1709 C C . GLU B 1 50 ? 13.086 -22.672 -10.398 1 87.94 50 GLU B C 1
ATOM 1711 O O . GLU B 1 50 ? 12.352 -23.641 -10.172 1 87.94 50 GLU B O 1
ATOM 1716 N N . GLY B 1 51 ? 13.555 -22.328 -11.633 1 92.12 51 GLY 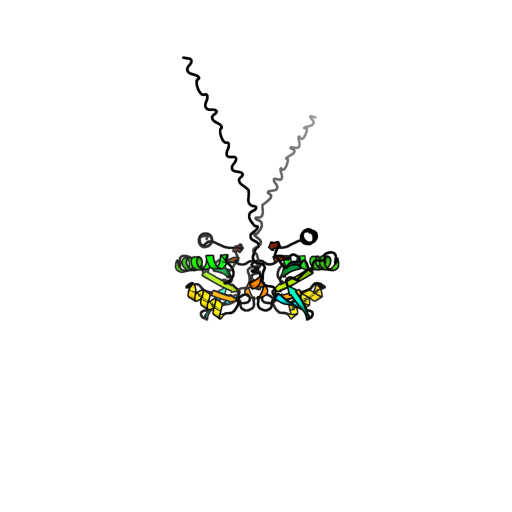B N 1
ATOM 1717 C CA . GLY B 1 51 ? 13.359 -23.234 -12.758 1 92.12 51 GLY B CA 1
ATOM 1718 C C . GLY B 1 51 ? 11.984 -23.109 -13.391 1 92.12 51 GLY B C 1
ATOM 1719 O O . GLY B 1 51 ? 11.641 -23.891 -14.281 1 92.12 51 GLY B O 1
ATOM 1720 N N . GLN B 1 52 ? 11.219 -22.219 -12.891 1 93.94 52 GLN B N 1
ATOM 1721 C CA . GLN B 1 52 ? 9.844 -22.078 -13.367 1 93.94 52 GLN B CA 1
ATOM 1722 C C . GLN B 1 52 ? 9.422 -20.609 -13.438 1 93.94 52 GLN B C 1
ATOM 1724 O O . GLN B 1 52 ? 9.734 -19.828 -12.539 1 93.94 52 GLN B O 1
ATOM 1729 N N . LYS B 1 53 ? 8.797 -20.25 -14.531 1 95.19 53 LYS B N 1
ATOM 1730 C CA . LYS B 1 53 ? 8.18 -18.922 -14.586 1 95.19 53 LYS B CA 1
ATOM 1731 C C . LYS B 1 53 ? 7.23 -18.719 -13.414 1 95.19 53 LYS B C 1
ATOM 1733 O O . LYS B 1 53 ? 6.484 -19.625 -13.039 1 95.19 53 LYS B O 1
ATOM 1738 N N . THR B 1 54 ? 7.324 -17.516 -12.812 1 96.56 54 THR B N 1
ATOM 1739 C CA . THR B 1 54 ? 6.527 -17.234 -11.617 1 96.56 54 THR B CA 1
ATOM 1740 C C . THR B 1 54 ? 5.805 -15.891 -11.75 1 96.56 54 THR B C 1
ATOM 1742 O O . THR B 1 54 ? 6.398 -14.906 -12.188 1 96.56 54 THR B O 1
ATOM 1745 N N . ILE B 1 55 ? 4.555 -15.906 -11.484 1 96.75 55 ILE B N 1
ATOM 1746 C CA . ILE B 1 55 ? 3.764 -14.688 -11.328 1 96.75 55 ILE B CA 1
ATOM 1747 C C . ILE B 1 55 ? 3.486 -14.445 -9.844 1 96.75 55 ILE B C 1
ATOM 1749 O O . ILE B 1 55 ? 2.982 -15.328 -9.148 1 96.75 55 ILE B O 1
ATOM 1753 N N . VAL B 1 56 ? 3.869 -13.297 -9.344 1 98.06 56 VAL B N 1
ATOM 1754 C CA . VAL B 1 56 ? 3.607 -12.883 -7.969 1 98.06 56 VAL B CA 1
ATOM 1755 C C . VAL B 1 56 ? 2.668 -11.68 -7.961 1 98.06 56 VAL B C 1
ATOM 1757 O O . VAL B 1 56 ? 2.943 -10.664 -8.602 1 98.06 56 VAL B O 1
ATOM 1760 N N . HIS B 1 57 ? 1.589 -11.797 -7.199 1 98.62 57 HIS B N 1
ATOM 1761 C CA . HIS B 1 57 ? 0.544 -10.781 -7.23 1 98.62 57 HIS B CA 1
ATOM 1762 C C . HIS B 1 57 ? 0.187 -10.32 -5.82 1 98.62 57 HIS B C 1
ATOM 1764 O O . HIS B 1 57 ? -0.086 -11.141 -4.945 1 98.62 57 HIS B O 1
ATOM 1770 N N . PHE B 1 58 ? 0.122 -8.984 -5.598 1 98.81 58 PHE B N 1
ATOM 1771 C CA . PHE B 1 58 ? -0.152 -8.414 -4.285 1 98.81 58 PHE B CA 1
ATOM 1772 C C . PHE B 1 58 ? -1.562 -7.836 -4.23 1 98.81 58 PHE B C 1
ATOM 1774 O O . PHE B 1 58 ? -1.983 -7.125 -5.148 1 98.81 58 PHE B O 1
ATOM 1781 N N . TRP B 1 59 ? -2.277 -8.133 -3.061 1 98.75 59 TRP B N 1
ATOM 1782 C CA . TRP B 1 59 ? -3.684 -7.758 -2.982 1 98.75 59 TRP B CA 1
ATOM 1783 C C . TRP B 1 59 ? -4.129 -7.625 -1.53 1 98.75 59 TRP B C 1
ATOM 1785 O O . TRP B 1 59 ? -3.398 -8 -0.611 1 98.75 59 TRP B O 1
ATOM 1795 N N . THR B 1 60 ? -5.281 -6.965 -1.29 1 98.5 60 THR B N 1
ATOM 1796 C CA . THR B 1 60 ? -6.035 -6.941 -0.042 1 98.5 60 THR B CA 1
ATOM 1797 C C . THR B 1 60 ? -7.523 -7.168 -0.302 1 98.5 60 THR B C 1
ATOM 1799 O O . THR B 1 60 ? -7.969 -7.145 -1.452 1 98.5 60 THR B O 1
ATOM 1802 N N . THR B 1 61 ? -8.289 -7.449 0.817 1 98.25 61 THR B N 1
ATOM 1803 C CA . THR B 1 61 ? -9.711 -7.742 0.665 1 98.25 61 THR B CA 1
ATOM 1804 C C . THR B 1 61 ? -10.516 -6.453 0.481 1 98.25 61 THR B C 1
ATOM 1806 O O . THR B 1 61 ? -11.656 -6.488 0.025 1 98.25 61 THR B O 1
ATOM 1809 N N . TRP B 1 62 ? -9.945 -5.305 0.801 1 96.44 62 TRP B N 1
ATOM 1810 C CA . TRP B 1 62 ? -10.688 -4.051 0.755 1 96.44 62 TRP B CA 1
ATOM 1811 C C . TRP B 1 62 ? -10.32 -3.244 -0.485 1 96.44 62 TRP B C 1
ATOM 1813 O O . TRP B 1 62 ? -10.734 -2.09 -0.626 1 96.44 62 TRP B O 1
ATOM 1823 N N . CYS B 1 63 ? -9.609 -3.822 -1.295 1 96.88 63 CYS B N 1
ATOM 1824 C CA . CYS B 1 63 ? -9.258 -3.205 -2.568 1 96.88 63 CYS B CA 1
ATOM 1825 C C . CYS B 1 63 ? -10.211 -3.641 -3.67 1 96.88 63 CYS B C 1
ATOM 1827 O O . CYS B 1 63 ? -10.203 -4.801 -4.086 1 96.88 63 CYS B O 1
ATOM 1829 N N . PRO B 1 64 ? -10.906 -2.771 -4.258 1 96.75 64 PRO B N 1
ATOM 1830 C CA . PRO B 1 64 ? -11.969 -3.172 -5.184 1 96.75 64 PRO B CA 1
ATOM 1831 C C . PRO B 1 64 ? -11.43 -3.879 -6.426 1 96.75 64 PRO B C 1
ATOM 1833 O O . PRO B 1 64 ? -11.914 -4.957 -6.785 1 96.75 64 PRO B O 1
ATOM 1836 N N . PRO B 1 65 ? -10.438 -3.326 -7.082 1 98.06 65 PRO B N 1
ATOM 1837 C CA . PRO B 1 65 ? -9.953 -4.078 -8.242 1 98.06 65 PRO B CA 1
ATOM 1838 C C . PRO B 1 65 ? -9.359 -5.434 -7.859 1 98.06 65 PRO B C 1
ATOM 1840 O O . PRO B 1 65 ? -9.43 -6.383 -8.648 1 98.06 65 PRO B O 1
ATOM 1843 N N . CYS B 1 66 ? -8.781 -5.543 -6.691 1 98.19 66 CYS B N 1
ATOM 1844 C CA . CYS B 1 66 ? -8.266 -6.82 -6.219 1 98.19 66 CYS B CA 1
ATOM 1845 C C . CYS B 1 66 ? -9.375 -7.863 -6.125 1 98.19 66 CYS B C 1
ATOM 1847 O O . CYS B 1 66 ? -9.227 -8.977 -6.633 1 98.19 66 CYS B O 1
ATOM 1849 N N . ARG B 1 67 ? -10.43 -7.391 -5.52 1 97.81 67 ARG B N 1
ATOM 1850 C CA . ARG B 1 67 ? -11.562 -8.289 -5.355 1 97.81 67 ARG B CA 1
ATOM 1851 C C . ARG B 1 67 ? -12.078 -8.773 -6.711 1 97.81 67 ARG B C 1
ATOM 1853 O O . ARG B 1 67 ? -12.484 -9.93 -6.848 1 97.81 67 ARG B O 1
ATOM 1860 N N . GLU B 1 68 ? -12.055 -7.965 -7.688 1 97 68 GLU B N 1
ATOM 1861 C CA . GLU B 1 68 ? -12.562 -8.281 -9.016 1 97 68 GLU B CA 1
ATOM 1862 C C . GLU B 1 68 ? -11.648 -9.258 -9.742 1 97 68 GLU B C 1
ATOM 1864 O O . GLU B 1 68 ? -12.109 -10.086 -10.523 1 97 68 GLU B O 1
ATOM 1869 N N . GLU B 1 69 ? -10.406 -9.203 -9.469 1 98.19 69 GLU B N 1
ATOM 1870 C CA . GLU B 1 69 ? -9.406 -9.969 -10.203 1 98.19 69 GLU B CA 1
ATOM 1871 C C . GLU B 1 69 ? -9.312 -11.406 -9.688 1 98.19 69 GLU B C 1
ATOM 1873 O O . GLU B 1 69 ? -9.125 -12.336 -10.469 1 98.19 69 GLU B O 1
ATOM 1878 N N . LEU B 1 70 ? -9.461 -11.578 -8.43 1 98.38 70 LEU B N 1
ATOM 1879 C CA . LEU B 1 70 ? -9.078 -12.836 -7.789 1 98.38 70 LEU B CA 1
ATOM 1880 C C . LEU B 1 70 ? -9.898 -14 -8.328 1 98.38 70 LEU B C 1
ATOM 1882 O O . LEU B 1 70 ? -9.352 -15.062 -8.625 1 98.38 70 LEU B O 1
ATOM 1886 N N . PRO B 1 71 ? -11.227 -13.852 -8.539 1 97.38 71 PRO B N 1
ATOM 1887 C CA . PRO B 1 71 ? -11.969 -14.961 -9.148 1 97.38 71 PRO B CA 1
ATOM 1888 C C . PRO B 1 71 ? -11.477 -15.297 -10.555 1 97.38 71 PRO B C 1
ATOM 1890 O O . PRO B 1 71 ? -11.484 -16.469 -10.953 1 97.38 71 PRO B O 1
ATOM 1893 N N . ARG B 1 72 ? -11.078 -14.305 -11.266 1 96.25 72 ARG B N 1
ATOM 1894 C CA . ARG B 1 72 ? -10.539 -14.547 -12.594 1 96.25 72 ARG B CA 1
ATOM 1895 C C . ARG B 1 72 ? -9.195 -15.266 -12.523 1 96.25 72 ARG B C 1
ATOM 1897 O O . ARG B 1 72 ? -8.891 -16.109 -13.359 1 96.25 72 ARG B O 1
ATOM 1904 N N . PHE B 1 73 ? -8.383 -14.969 -11.523 1 97.06 73 PHE B N 1
ATOM 1905 C CA . PHE B 1 73 ? -7.133 -15.68 -11.281 1 97.06 73 PHE B CA 1
ATOM 1906 C C . PHE B 1 73 ? -7.395 -17.156 -10.992 1 97.06 73 PHE B C 1
ATOM 1908 O O . PHE B 1 73 ? -6.605 -18.016 -11.391 1 97.06 73 PHE B O 1
ATOM 1915 N N . GLN B 1 74 ? -8.484 -17.375 -10.273 1 96.62 74 GLN B N 1
ATOM 1916 C CA . GLN B 1 74 ? -8.852 -18.766 -9.984 1 96.62 74 GLN B CA 1
ATOM 1917 C C . GLN B 1 74 ? -9.078 -19.547 -11.273 1 96.62 74 GLN B C 1
ATOM 1919 O O . GLN B 1 74 ? -8.602 -20.672 -11.406 1 96.62 74 GLN B O 1
ATOM 1924 N N . SER B 1 75 ? -9.789 -18.906 -12.211 1 92.38 75 SER B N 1
ATOM 1925 C CA . SER B 1 75 ? -10.023 -19.547 -13.492 1 92.38 75 SER B CA 1
ATOM 1926 C C . SER B 1 75 ? -8.711 -19.781 -14.234 1 92.38 75 SER B C 1
ATOM 1928 O O . SER B 1 75 ? -8.508 -20.844 -14.82 1 92.38 75 SER B O 1
ATOM 1930 N N . TYR B 1 76 ? -7.895 -18.812 -14.195 1 93.62 76 TYR B N 1
ATOM 1931 C CA . TYR B 1 76 ? -6.574 -18.938 -14.805 1 93.62 76 TYR B CA 1
ATOM 1932 C C . TYR B 1 76 ? -5.785 -20.078 -14.18 1 93.62 76 TYR B C 1
ATOM 1934 O O . TYR B 1 76 ? -5.18 -20.891 -14.891 1 93.62 76 TYR B O 1
ATOM 1942 N N . TYR B 1 77 ? -5.727 -20.141 -12.906 1 94.38 77 TYR B N 1
ATOM 1943 C CA . TYR B 1 77 ? -5.004 -21.172 -12.164 1 94.38 77 TYR B CA 1
ATOM 1944 C C . TYR B 1 77 ? -5.512 -22.562 -12.516 1 94.38 77 TYR B C 1
ATOM 1946 O O . TYR B 1 77 ? -4.719 -23.5 -12.688 1 94.38 77 TYR B O 1
ATOM 1954 N N . GLU B 1 78 ? -6.758 -22.688 -12.672 1 91.19 78 GLU B N 1
ATOM 1955 C CA . GLU B 1 78 ? -7.383 -23.969 -12.93 1 91.19 78 GLU B CA 1
ATOM 1956 C C . GLU B 1 78 ? -7.113 -24.438 -14.359 1 91.19 78 GLU B C 1
ATOM 1958 O O . GLU B 1 78 ? -7.121 -25.641 -14.641 1 91.19 78 GLU B O 1
ATOM 1963 N N . SER B 1 79 ? -6.879 -23.469 -15.117 1 82.38 79 SER B N 1
ATOM 1964 C CA . SER B 1 79 ? -6.668 -23.828 -16.516 1 82.38 79 SER B CA 1
ATOM 1965 C C . SER B 1 79 ? -5.32 -24.516 -16.719 1 82.38 79 SER B C 1
ATOM 1967 O O . SER B 1 79 ? -5.094 -25.172 -17.734 1 82.38 79 SER B O 1
ATOM 1969 N N . LYS B 1 80 ? -4.438 -24.641 -15.656 1 67 80 LYS B N 1
ATOM 1970 C CA . LYS B 1 80 ? -3.172 -25.359 -15.578 1 67 80 LYS B CA 1
ATOM 1971 C C . LYS B 1 80 ? -2.357 -25.188 -16.859 1 67 80 LYS B C 1
ATOM 1973 O O . LYS B 1 80 ? -1.572 -26.062 -17.234 1 67 80 LYS B O 1
ATOM 1978 N N . GLN B 1 81 ? -2.779 -24.234 -17.547 1 61.12 81 GLN B N 1
ATOM 1979 C CA . GLN B 1 81 ? -2.209 -24.234 -18.891 1 61.12 81 GLN B CA 1
ATOM 1980 C C . GLN B 1 81 ? -0.812 -23.625 -18.906 1 61.12 81 GLN B C 1
ATOM 1982 O O . GLN B 1 81 ? -0.048 -23.812 -19.844 1 61.12 81 GLN B O 1
ATOM 1987 N N . SER B 1 82 ? -0.386 -23.047 -17.703 1 63.47 82 SER B N 1
ATOM 1988 C CA . SER B 1 82 ? 0.889 -22.359 -17.922 1 63.47 82 SER B CA 1
ATOM 1989 C C . SER B 1 82 ? 1.958 -22.891 -16.969 1 63.47 82 SER B C 1
ATOM 1991 O O . SER B 1 82 ? 1.647 -23.328 -15.852 1 63.47 82 SER B O 1
ATOM 1993 N N 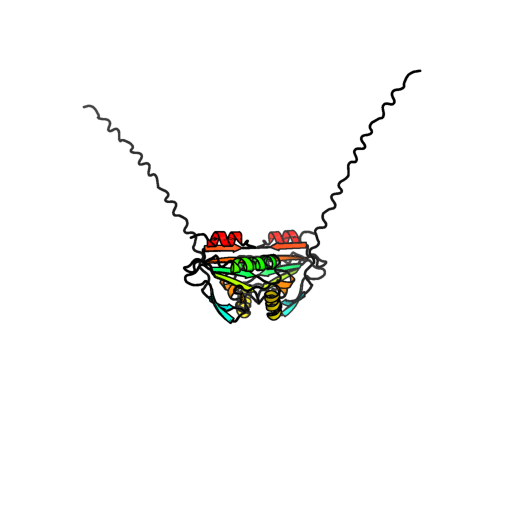. GLY B 1 83 ? 2.984 -23.703 -17.562 1 82.75 83 GLY B N 1
ATOM 1994 C CA . GLY B 1 83 ? 4.223 -23.969 -16.844 1 82.75 83 GLY B CA 1
ATOM 1995 C C . GLY B 1 83 ? 4.629 -22.812 -15.938 1 82.75 83 GLY B C 1
ATOM 1996 O O . GLY B 1 83 ? 5.785 -22.734 -15.523 1 82.75 83 GLY B O 1
ATOM 1997 N N . VAL B 1 84 ? 3.561 -22.031 -15.602 1 93 84 VAL B N 1
ATOM 1998 C CA . VAL B 1 84 ? 3.861 -20.844 -14.82 1 93 84 VAL B CA 1
ATOM 1999 C C . VAL B 1 84 ? 3.324 -21 -13.406 1 93 84 VAL B C 1
ATOM 2001 O O . VAL B 1 84 ? 2.184 -21.438 -13.211 1 93 84 VAL B O 1
ATOM 2004 N N . LYS B 1 85 ? 4.102 -20.734 -12.461 1 95 85 LYS B N 1
ATOM 2005 C CA . LYS B 1 85 ? 3.674 -20.734 -11.07 1 95 85 LYS B CA 1
ATOM 2006 C C . LYS B 1 85 ? 3.021 -19.406 -10.68 1 95 85 LYS B C 1
ATOM 2008 O O . LYS B 1 85 ? 3.602 -18.344 -10.891 1 95 85 LYS B O 1
ATOM 2013 N N . LEU B 1 86 ? 1.828 -19.516 -10.164 1 96.5 86 LEU B N 1
ATOM 2014 C CA . LEU B 1 86 ? 1.137 -18.359 -9.602 1 96.5 86 LEU B CA 1
ATOM 2015 C C . LEU B 1 86 ? 1.198 -18.391 -8.078 1 96.5 86 LEU B C 1
ATOM 2017 O O . LEU B 1 86 ? 0.853 -19.391 -7.449 1 96.5 86 LEU B O 1
ATOM 2021 N N . VAL B 1 87 ? 1.654 -17.312 -7.504 1 97.81 87 VAL B N 1
ATOM 2022 C CA . VAL B 1 87 ? 1.594 -17.094 -6.062 1 97.81 87 VAL B CA 1
ATOM 2023 C C . VAL B 1 87 ? 1.036 -15.695 -5.777 1 97.81 87 VAL B C 1
ATOM 2025 O O . VAL B 1 87 ? 1.504 -14.703 -6.344 1 97.81 87 VAL B O 1
ATOM 2028 N N . THR B 1 88 ? 0.01 -15.633 -4.934 1 98.69 88 THR B N 1
ATOM 2029 C CA . THR B 1 88 ? -0.502 -14.32 -4.562 1 98.69 88 THR B CA 1
ATOM 2030 C C . THR B 1 88 ? -0.174 -14.008 -3.104 1 98.69 88 THR B C 1
ATOM 2032 O O . THR B 1 88 ? -0.022 -14.914 -2.285 1 98.69 88 THR B O 1
ATOM 2035 N N . VAL B 1 89 ? 0.019 -12.742 -2.867 1 98.75 89 VAL B N 1
ATOM 2036 C CA . VAL B 1 89 ? 0.417 -12.258 -1.551 1 98.75 89 VAL B CA 1
ATOM 2037 C C . VAL B 1 89 ? -0.648 -11.305 -1.009 1 98.75 89 VAL B C 1
ATOM 2039 O O . VAL B 1 89 ? -0.878 -10.234 -1.574 1 98.75 89 VAL B O 1
ATOM 2042 N N . ASN B 1 90 ? -1.317 -11.734 0.042 1 98.81 90 ASN B N 1
ATOM 2043 C CA . ASN B 1 90 ? -2.191 -10.828 0.778 1 98.81 90 ASN B CA 1
ATOM 2044 C C . ASN B 1 90 ? -1.41 -9.992 1.794 1 98.81 90 ASN B C 1
ATOM 2046 O O . ASN B 1 90 ? -0.633 -10.539 2.58 1 98.81 90 ASN B O 1
ATOM 2050 N N . LEU B 1 91 ? -1.631 -8.719 1.737 1 98 91 LEU B N 1
ATOM 2051 C CA . LEU B 1 91 ? -1.045 -7.836 2.74 1 98 91 LEU B CA 1
ATOM 2052 C C . LEU B 1 91 ? -1.817 -7.918 4.051 1 98 91 LEU B C 1
ATOM 2054 O O . LEU B 1 91 ? -2.525 -6.977 4.418 1 98 91 LEU B O 1
ATOM 2058 N N . LEU B 1 92 ? -1.583 -8.961 4.809 1 96.69 92 LEU B N 1
ATOM 2059 C CA . LEU B 1 92 ? -2.318 -9.203 6.043 1 96.69 92 LEU B CA 1
ATOM 2060 C C . LEU B 1 92 ? -2.121 -8.062 7.031 1 96.69 92 LEU B C 1
ATOM 2062 O O . LEU B 1 92 ? -3.035 -7.719 7.785 1 96.69 92 LEU B O 1
ATOM 2066 N N . ASN B 1 93 ? -1.002 -7.453 7 1 93.38 93 ASN B N 1
ATOM 2067 C CA . ASN B 1 93 ? -0.671 -6.348 7.895 1 93.38 93 ASN B CA 1
ATOM 2068 C C . ASN B 1 93 ? -1.568 -5.141 7.648 1 93.38 93 ASN B C 1
ATOM 2070 O O . ASN B 1 93 ? -1.598 -4.207 8.453 1 93.38 93 ASN B O 1
ATOM 2074 N N . ALA B 1 94 ? -2.293 -5.16 6.613 1 94.56 94 ALA B N 1
ATOM 2075 C CA . ALA B 1 94 ? -3.209 -4.07 6.289 1 94.56 94 ALA B CA 1
ATOM 2076 C C . ALA B 1 94 ? -4.66 -4.543 6.328 1 94.56 94 ALA B C 1
ATOM 2078 O O . ALA B 1 94 ? -5.562 -3.842 5.863 1 94.56 94 ALA B O 1
ATOM 2079 N N . GLU B 1 95 ? -4.863 -5.719 6.777 1 96.62 95 GLU B N 1
ATOM 2080 C CA . GLU B 1 95 ? -6.195 -6.305 6.879 1 96.62 95 GLU B CA 1
ATOM 2081 C C . GLU B 1 95 ? -6.754 -6.164 8.289 1 96.62 95 GLU B C 1
ATOM 2083 O O . GLU B 1 95 ? -6.023 -5.832 9.227 1 96.62 95 GLU B O 1
ATOM 2088 N N . LYS B 1 96 ? -8.039 -6.406 8.422 1 91.88 96 LYS B N 1
ATOM 2089 C CA . LYS B 1 96 ? -8.648 -6.383 9.75 1 91.88 96 LYS B CA 1
ATOM 2090 C C . LYS B 1 96 ? -8.047 -7.465 10.648 1 91.88 96 LYS B C 1
ATOM 2092 O O . LYS B 1 96 ? -7.594 -7.176 11.758 1 91.88 96 LYS B O 1
ATOM 2097 N N . ASN B 1 97 ? -8.125 -8.703 10.117 1 94 97 ASN B N 1
ATOM 2098 C CA . ASN B 1 97 ? -7.473 -9.836 10.773 1 94 97 ASN B CA 1
ATOM 2099 C C . ASN B 1 97 ? -7.414 -11.055 9.859 1 94 97 ASN B C 1
ATOM 2101 O O . ASN B 1 97 ? -8.008 -11.055 8.781 1 94 97 ASN B O 1
ATOM 2105 N N . GLU B 1 98 ? -6.688 -12.008 10.352 1 97.06 98 GLU B N 1
ATOM 2106 C CA . GLU B 1 98 ? -6.426 -13.211 9.57 1 97.06 98 GLU B CA 1
ATOM 2107 C C . GLU B 1 98 ? -7.711 -13.992 9.312 1 97.06 98 GLU B C 1
ATOM 2109 O O . GLU B 1 98 ? -7.922 -14.508 8.219 1 97.06 98 GLU B O 1
ATOM 2114 N N . GLN B 1 99 ? -8.57 -14.094 10.297 1 97.88 99 GLN B N 1
ATOM 2115 C CA . GLN B 1 99 ? -9.812 -14.867 10.18 1 97.88 99 GLN B CA 1
ATOM 2116 C C . GLN B 1 99 ? -10.695 -14.32 9.062 1 97.88 99 GLN B C 1
ATOM 2118 O O . GLN B 1 99 ? -11.258 -15.086 8.281 1 97.88 99 GLN B O 1
ATOM 2123 N N . LYS B 1 100 ? -10.773 -13.031 8.945 1 97.31 100 LYS B N 1
ATOM 2124 C CA . LYS B 1 100 ? -11.609 -12.406 7.926 1 97.31 100 LYS B CA 1
ATOM 2125 C C . LYS B 1 100 ? -11.055 -12.664 6.527 1 97.31 100 LYS B C 1
ATOM 2127 O O . LYS B 1 100 ? -11.812 -12.852 5.578 1 97.31 100 LYS B O 1
ATOM 2132 N N . VAL B 1 101 ? -9.797 -12.664 6.445 1 98.44 101 VAL B N 1
ATOM 2133 C CA . VAL B 1 101 ? -9.188 -12.938 5.148 1 98.44 101 VAL B CA 1
ATOM 2134 C C . VAL B 1 101 ? -9.438 -14.398 4.758 1 98.44 101 VAL B C 1
ATOM 2136 O O . VAL B 1 101 ? -9.781 -14.68 3.607 1 98.44 101 VAL B O 1
ATOM 2139 N N . LYS B 1 102 ? -9.273 -15.32 5.676 1 98.5 102 LYS B N 1
ATOM 2140 C CA . LYS B 1 102 ? -9.547 -16.734 5.402 1 98.5 102 LYS B CA 1
ATOM 2141 C C . LYS B 1 102 ? -11 -16.938 5 1 98.5 102 LYS B C 1
ATOM 2143 O O . LYS B 1 102 ? -11.297 -17.734 4.109 1 98.5 102 LYS B O 1
ATOM 2148 N N . GLN B 1 103 ? -11.898 -16.219 5.633 1 98.31 103 GLN B N 1
ATOM 2149 C CA . GLN B 1 103 ? -13.305 -16.266 5.262 1 98.31 103 GLN B CA 1
ATOM 2150 C C . GLN B 1 103 ? -13.523 -15.781 3.832 1 98.31 103 GLN B C 1
ATOM 2152 O O . GLN B 1 103 ? -14.305 -16.359 3.08 1 98.31 103 GLN B O 1
ATOM 2157 N N . PHE B 1 104 ? -12.836 -14.734 3.518 1 98.62 104 PHE B N 1
ATOM 2158 C CA . PHE B 1 104 ? -12.898 -14.203 2.16 1 98.62 104 PHE B CA 1
ATOM 2159 C C . PHE B 1 104 ? -12.43 -15.242 1.149 1 98.62 104 PHE B C 1
ATOM 2161 O O . PHE B 1 104 ? -13.086 -15.469 0.129 1 98.62 104 PHE B O 1
ATOM 2168 N N . ILE B 1 105 ? -11.312 -15.867 1.402 1 98.69 105 ILE B N 1
ATOM 2169 C CA . ILE B 1 105 ? -10.734 -16.906 0.542 1 98.69 105 ILE B CA 1
ATOM 2170 C C . ILE B 1 105 ? -11.742 -18.031 0.35 1 98.69 105 ILE B C 1
ATOM 2172 O O . ILE B 1 105 ? -11.992 -18.469 -0.777 1 98.69 105 ILE B O 1
ATOM 2176 N N . LYS B 1 106 ? -12.352 -18.484 1.465 1 98.25 106 LYS B N 1
ATOM 2177 C CA . LYS B 1 106 ? -13.328 -19.578 1.423 1 98.25 106 LYS B CA 1
ATOM 2178 C C . LYS B 1 106 ? -14.57 -19.156 0.646 1 98.25 106 LYS B C 1
ATOM 2180 O O . LYS B 1 106 ? -15.055 -19.906 -0.202 1 98.25 106 LYS B O 1
ATOM 2185 N N . ALA B 1 107 ? -15.047 -18.016 0.88 1 97.94 107 ALA B N 1
ATOM 2186 C CA . ALA B 1 107 ? -16.266 -17.516 0.249 1 97.94 107 ALA B CA 1
ATOM 2187 C C . ALA B 1 107 ? -16.094 -17.406 -1.263 1 97.94 107 ALA B C 1
ATOM 2189 O O . ALA B 1 107 ? -17.062 -17.578 -2.018 1 97.94 107 ALA B O 1
ATOM 2190 N N . ASN B 1 108 ? -14.875 -17.109 -1.675 1 98 108 ASN B N 1
ATOM 2191 C CA . ASN B 1 108 ? -14.625 -16.922 -3.1 1 98 108 ASN B CA 1
ATOM 2192 C C . ASN B 1 108 ? -14 -18.156 -3.729 1 98 108 ASN B C 1
ATOM 2194 O O . ASN B 1 108 ? -13.609 -18.141 -4.898 1 98 108 ASN B O 1
ATOM 2198 N N . LYS B 1 109 ? -13.867 -19.203 -2.916 1 97.88 109 LYS B N 1
ATOM 2199 C CA . LYS B 1 109 ? -13.391 -20.516 -3.363 1 97.88 109 LYS B CA 1
ATOM 2200 C C . LYS B 1 109 ? -12.031 -20.391 -4.051 1 97.88 109 LYS B C 1
ATOM 2202 O O . LYS B 1 109 ? -11.82 -20.969 -5.121 1 97.88 109 LYS B O 1
ATOM 2207 N N . LEU B 1 110 ? -11.211 -19.609 -3.482 1 98.38 110 LEU B N 1
ATOM 2208 C CA . LEU B 1 110 ? -9.859 -19.438 -4.012 1 98.38 110 LEU B CA 1
ATOM 2209 C C . LEU B 1 110 ? -8.969 -20.609 -3.604 1 98.38 110 LEU B C 1
ATOM 2211 O O . LEU B 1 110 ? -8.898 -20.969 -2.424 1 98.38 110 LEU B O 1
ATOM 2215 N N . THR B 1 111 ? -8.211 -21.188 -4.66 1 96.88 111 THR B N 1
ATOM 2216 C CA . THR B 1 111 ? -7.43 -22.375 -4.359 1 96.88 111 THR B CA 1
ATOM 2217 C C . THR B 1 111 ? -5.98 -22.203 -4.812 1 96.88 111 THR B C 1
ATOM 2219 O O . THR B 1 111 ? -5.137 -23.062 -4.535 1 96.88 111 THR B O 1
ATOM 2222 N N . PHE B 1 112 ? -5.711 -21.109 -5.543 1 96.94 112 PHE B N 1
ATOM 2223 C CA . PHE B 1 112 ? -4.316 -20.859 -5.898 1 96.94 112 PHE B CA 1
ATOM 2224 C C . PHE B 1 112 ? -3.494 -20.531 -4.66 1 96.94 112 PHE B C 1
ATOM 2226 O O . PHE B 1 112 ? -4.047 -20.188 -3.615 1 96.94 112 PHE B O 1
ATOM 2233 N N . PRO B 1 113 ? -2.148 -20.672 -4.668 1 97.88 113 PRO B N 1
ATOM 2234 C CA . PRO B 1 113 ? -1.298 -20.391 -3.512 1 97.88 113 PRO B CA 1
ATOM 2235 C C . PRO B 1 113 ? -1.413 -18.938 -3.039 1 97.88 113 PRO B C 1
ATOM 2237 O O . PRO B 1 113 ? -1.23 -18.016 -3.832 1 97.88 113 PRO B O 1
ATOM 2240 N N . ILE B 1 114 ? -1.71 -18.797 -1.763 1 98.81 114 ILE B N 1
ATOM 2241 C CA . ILE B 1 114 ? -1.816 -17.5 -1.122 1 98.81 114 ILE B CA 1
ATOM 2242 C C . ILE B 1 114 ? -0.863 -17.422 0.068 1 98.81 114 ILE B C 1
ATOM 2244 O O . ILE B 1 114 ? -0.862 -18.312 0.924 1 98.81 114 ILE B O 1
ATOM 2248 N N . VAL B 1 115 ? -0.033 -16.438 0.053 1 98.62 115 VAL B N 1
ATOM 2249 C CA . VAL B 1 115 ? 0.869 -16.125 1.161 1 98.62 115 VAL B CA 1
ATOM 2250 C C . VAL B 1 115 ? 0.361 -14.914 1.926 1 98.62 115 VAL B C 1
ATOM 2252 O O . VAL B 1 115 ? -0.086 -13.938 1.322 1 98.62 115 VAL B O 1
ATOM 2255 N N . PHE B 1 116 ? 0.441 -15.008 3.285 1 98.44 116 PHE B N 1
ATOM 2256 C CA . PHE B 1 116 ? 0.145 -13.859 4.129 1 98.44 116 PHE B CA 1
ATOM 2257 C C . PHE B 1 116 ? 1.413 -13.062 4.43 1 98.44 116 PHE B C 1
ATOM 2259 O O . PHE B 1 116 ? 2.359 -13.602 5.012 1 98.44 116 PHE B O 1
ATOM 2266 N N . ASP B 1 117 ? 1.454 -11.852 4.027 1 97.5 117 ASP B N 1
ATOM 2267 C CA . ASP B 1 117 ? 2.51 -10.93 4.441 1 97.5 117 ASP B CA 1
ATOM 2268 C C . ASP B 1 117 ? 2.172 -10.266 5.773 1 97.5 117 ASP B C 1
ATOM 2270 O O . ASP B 1 117 ? 1.726 -9.117 5.805 1 97.5 117 ASP B O 1
ATOM 2274 N N . LYS B 1 118 ? 2.486 -10.867 6.84 1 95.31 118 LYS B N 1
ATOM 2275 C CA . LYS B 1 118 ? 2.004 -10.516 8.172 1 95.31 118 LYS B CA 1
ATOM 2276 C C . LYS B 1 118 ? 2.715 -9.273 8.703 1 95.31 118 LYS B C 1
ATOM 2278 O O . LYS B 1 118 ? 2.123 -8.477 9.43 1 95.31 118 LYS B O 1
ATOM 2283 N N . LYS B 1 119 ? 3.9 -9.031 8.297 1 92.88 119 LYS B N 1
ATOM 2284 C CA . LYS B 1 119 ? 4.688 -7.945 8.875 1 92.88 119 LYS B CA 1
ATOM 2285 C C . LYS B 1 119 ? 5.109 -6.945 7.797 1 92.88 119 LYS B C 1
ATOM 2287 O O . LYS B 1 119 ? 5.988 -6.113 8.023 1 92.88 119 LYS B O 1
ATOM 2292 N N . GLY B 1 120 ? 4.59 -7.145 6.66 1 94.38 120 GLY B N 1
ATOM 2293 C CA . GLY B 1 120 ? 4.898 -6.223 5.578 1 94.38 120 GLY B CA 1
ATOM 2294 C C . GLY B 1 120 ? 6.262 -6.465 4.957 1 94.38 120 GLY B C 1
ATOM 2295 O O . GLY B 1 120 ? 6.789 -5.605 4.246 1 94.38 120 GLY B O 1
ATOM 2296 N N . GLU B 1 121 ? 6.883 -7.605 5.191 1 94 121 GLU B N 1
ATOM 2297 C CA . GLU B 1 121 ? 8.234 -7.902 4.715 1 94 121 GLU B CA 1
ATOM 2298 C C . GLU B 1 121 ? 8.266 -8.023 3.195 1 94 121 GLU B C 1
ATOM 2300 O O . GLU B 1 121 ? 9.203 -7.547 2.551 1 94 121 GLU B O 1
ATOM 2305 N N . MET B 1 122 ? 7.301 -8.656 2.643 1 96.5 122 MET B N 1
ATOM 2306 C CA . MET B 1 122 ? 7.281 -8.812 1.191 1 96.5 122 MET B CA 1
ATOM 2307 C C . MET B 1 122 ? 6.961 -7.492 0.504 1 96.5 122 MET B C 1
ATOM 2309 O O . MET B 1 122 ? 7.562 -7.156 -0.519 1 96.5 122 MET B O 1
ATOM 2313 N N . MET B 1 123 ? 5.973 -6.785 1.073 1 96.56 123 MET B N 1
ATOM 2314 C CA . MET B 1 123 ? 5.652 -5.465 0.539 1 96.56 123 MET B CA 1
ATOM 2315 C C . MET B 1 123 ? 6.906 -4.605 0.419 1 96.56 123 MET B C 1
ATOM 2317 O O . MET B 1 123 ? 7.16 -4.012 -0.63 1 96.56 123 MET B O 1
ATOM 2321 N N . LYS B 1 124 ? 7.695 -4.621 1.488 1 94.44 124 LYS B N 1
ATOM 2322 C CA . LYS B 1 124 ? 8.922 -3.83 1.526 1 94.44 124 LYS B CA 1
ATOM 2323 C C . LYS B 1 124 ? 9.961 -4.379 0.551 1 94.44 124 LYS B C 1
ATOM 2325 O O . LYS B 1 124 ? 10.547 -3.625 -0.23 1 94.44 124 LYS B O 1
ATOM 2330 N N . ALA B 1 125 ? 10.188 -5.648 0.559 1 94.56 125 ALA B N 1
ATOM 2331 C CA . ALA B 1 125 ? 11.211 -6.285 -0.268 1 94.56 125 ALA B CA 1
ATOM 2332 C C . ALA B 1 125 ? 10.93 -6.066 -1.752 1 94.56 125 ALA B C 1
ATOM 2334 O O . ALA B 1 125 ? 11.852 -5.891 -2.547 1 94.56 125 ALA B O 1
ATOM 2335 N N . TYR B 1 126 ? 9.695 -6.043 -2.111 1 96 126 TYR B N 1
ATOM 2336 C CA . TYR B 1 126 ? 9.312 -5.891 -3.51 1 96 126 TYR B CA 1
ATOM 2337 C C . TYR B 1 126 ? 9.016 -4.434 -3.84 1 96 126 TYR B C 1
ATOM 2339 O O . TYR B 1 126 ? 8.656 -4.105 -4.977 1 96 126 TYR B O 1
ATOM 2347 N N . LYS B 1 127 ? 9.055 -3.609 -2.822 1 94.75 127 LYS B N 1
ATOM 2348 C CA . LYS B 1 127 ? 8.805 -2.18 -2.982 1 94.75 127 LYS B CA 1
ATOM 2349 C C . LYS B 1 127 ? 7.441 -1.929 -3.615 1 94.75 127 LYS B C 1
ATOM 2351 O O . LYS B 1 127 ? 7.328 -1.164 -4.574 1 94.75 127 LYS B O 1
ATOM 2356 N N . VAL B 1 128 ? 6.473 -2.582 -3.072 1 96.94 128 VAL B N 1
ATOM 2357 C CA . VAL B 1 128 ? 5.109 -2.424 -3.572 1 96.94 128 VAL B CA 1
ATOM 2358 C C . VAL B 1 128 ? 4.516 -1.12 -3.043 1 96.94 128 VAL B C 1
ATOM 2360 O O . VAL B 1 128 ? 4.066 -1.055 -1.896 1 96.94 128 VAL B O 1
ATOM 2363 N N . MET B 1 129 ? 4.367 -0.165 -3.936 1 97.5 129 MET B N 1
ATOM 2364 C CA . MET B 1 129 ? 3.848 1.146 -3.561 1 97.5 129 MET B CA 1
ATOM 2365 C C . MET B 1 129 ? 2.393 1.3 -3.992 1 97.5 129 MET B C 1
ATOM 2367 O O . MET B 1 129 ? 1.723 2.258 -3.604 1 97.5 129 MET B O 1
ATOM 2371 N N . THR B 1 130 ? 1.905 0.332 -4.762 1 98.06 130 THR B N 1
ATOM 2372 C CA . THR B 1 130 ? 0.542 0.295 -5.277 1 98.06 130 THR B CA 1
ATOM 2373 C C . THR B 1 130 ? -0.02 -1.122 -5.223 1 98.06 130 THR B C 1
ATOM 2375 O O . THR B 1 130 ? 0.677 -2.086 -5.551 1 98.06 130 THR B O 1
ATOM 2378 N N . ILE B 1 131 ? -1.285 -1.219 -4.766 1 98.12 131 ILE B N 1
ATOM 2379 C CA . ILE B 1 131 ? -1.985 -2.486 -4.945 1 98.12 131 ILE B CA 1
ATOM 2380 C C . ILE B 1 131 ? -3.193 -2.285 -5.855 1 98.12 131 ILE B C 1
ATOM 2382 O O . ILE B 1 131 ? -3.832 -1.231 -5.824 1 98.12 131 ILE B O 1
ATOM 2386 N N . PRO B 1 132 ? -3.43 -3.184 -6.68 1 98.75 132 PRO B N 1
ATOM 2387 C CA . PRO B 1 132 ? -2.641 -4.395 -6.902 1 98.75 132 PRO B CA 1
ATOM 2388 C C . PRO B 1 132 ? -1.379 -4.137 -7.723 1 98.75 132 PRO B C 1
ATOM 2390 O O . PRO B 1 132 ? -1.273 -3.104 -8.391 1 98.75 132 PRO B O 1
ATOM 2393 N N . THR B 1 133 ? -0.391 -4.941 -7.531 1 98.62 133 THR B N 1
ATOM 2394 C CA . THR B 1 133 ? 0.815 -5.004 -8.352 1 98.62 133 THR B CA 1
ATOM 2395 C C . THR B 1 133 ? 1.195 -6.449 -8.648 1 98.62 133 THR B C 1
ATOM 2397 O O . THR B 1 133 ? 1.113 -7.312 -7.77 1 98.62 133 THR B O 1
ATOM 2400 N N . THR B 1 134 ? 1.61 -6.695 -9.891 1 98.25 134 THR B N 1
ATOM 2401 C CA . THR B 1 134 ? 1.986 -8.039 -10.328 1 98.25 134 THR B CA 1
ATOM 2402 C C . THR B 1 134 ? 3.428 -8.055 -10.828 1 98.25 134 THR B C 1
ATOM 2404 O O . THR B 1 134 ? 3.844 -7.168 -11.57 1 98.25 134 THR B O 1
ATOM 2407 N N . PHE B 1 135 ? 4.16 -9.086 -10.398 1 97.56 135 PHE B N 1
ATOM 2408 C CA . PHE B 1 135 ? 5.539 -9.312 -10.828 1 97.56 135 PHE B CA 1
ATOM 2409 C C . PHE B 1 135 ? 5.652 -10.586 -11.641 1 97.56 135 PHE B C 1
ATOM 2411 O O . PHE B 1 135 ? 5.059 -11.609 -11.297 1 97.56 135 PHE B O 1
ATOM 2418 N N . PHE B 1 136 ? 6.438 -10.461 -12.734 1 96.69 136 PHE B N 1
ATOM 2419 C CA . PHE B 1 136 ? 6.652 -11.594 -13.625 1 96.69 136 PHE B CA 1
ATOM 2420 C C . PHE B 1 136 ? 8.117 -12.008 -13.641 1 96.69 136 PHE B C 1
ATOM 2422 O O . PHE B 1 136 ? 8.984 -11.219 -14.016 1 96.69 136 PHE B O 1
ATOM 2429 N N . PHE B 1 137 ? 8.352 -13.297 -13.234 1 96.06 137 PHE B N 1
ATOM 2430 C CA . PHE B 1 137 ? 9.711 -13.828 -13.18 1 96.06 137 PHE B CA 1
ATOM 2431 C C . PHE B 1 137 ? 9.891 -14.953 -14.188 1 96.06 137 PHE B C 1
ATOM 2433 O O . PHE B 1 137 ? 9.008 -15.797 -14.352 1 96.06 137 PHE B O 1
ATOM 2440 N N . ASN B 1 138 ? 11.062 -14.953 -14.797 1 94.56 138 ASN B N 1
ATOM 2441 C CA . ASN B 1 138 ? 11.359 -16.062 -15.703 1 94.56 138 ASN B CA 1
ATOM 2442 C C . ASN B 1 138 ? 11.875 -17.281 -14.938 1 94.56 138 ASN B C 1
ATOM 2444 O O . ASN B 1 138 ? 11.891 -17.297 -13.711 1 94.56 138 ASN B O 1
ATOM 2448 N N . GLU B 1 139 ? 12.312 -18.281 -15.703 1 93.38 139 GLU B N 1
ATOM 2449 C CA . GLU B 1 139 ? 12.695 -19.562 -15.117 1 93.38 139 GLU B CA 1
ATOM 2450 C C . GLU B 1 139 ? 13.992 -19.453 -14.328 1 93.38 139 GLU B C 1
ATOM 2452 O O . GLU B 1 139 ? 14.297 -20.312 -13.492 1 93.38 139 GLU B O 1
ATOM 2457 N N . LYS B 1 140 ? 14.734 -18.375 -14.547 1 91.88 140 LYS B N 1
ATOM 2458 C CA . LYS B 1 140 ? 15.992 -18.156 -13.836 1 91.88 140 LYS B CA 1
ATOM 2459 C C . LYS B 1 140 ? 15.773 -17.359 -12.555 1 91.88 140 LYS B C 1
ATOM 2461 O O . LYS B 1 140 ? 16.719 -17.109 -11.812 1 91.88 140 LYS B O 1
ATOM 2466 N N . GLY B 1 141 ? 14.547 -16.922 -12.367 1 92.94 141 GLY B N 1
ATOM 2467 C CA . GLY B 1 141 ? 14.25 -16.125 -11.188 1 92.94 141 GLY B CA 1
ATOM 2468 C C . GLY B 1 141 ? 14.484 -14.648 -11.391 1 92.94 141 GLY B C 1
ATOM 2469 O O . GLY B 1 141 ? 14.57 -13.883 -10.43 1 92.94 141 GLY B O 1
ATOM 2470 N N . GLU B 1 142 ? 14.594 -14.266 -12.617 1 92.69 142 GLU B N 1
ATOM 2471 C CA . GLU B 1 142 ? 14.836 -12.859 -12.93 1 92.69 142 GLU B CA 1
ATOM 2472 C C . GLU B 1 142 ? 13.523 -12.117 -13.18 1 92.69 142 GLU B C 1
ATOM 2474 O O . GLU B 1 142 ? 12.617 -12.648 -13.828 1 92.69 142 GLU B O 1
ATOM 2479 N N . LEU B 1 143 ? 13.445 -10.906 -12.703 1 95.5 143 LEU B N 1
ATOM 2480 C CA . LEU B 1 143 ? 12.273 -10.07 -12.922 1 95.5 143 LEU B CA 1
ATOM 2481 C C . LEU B 1 143 ? 12.211 -9.578 -14.367 1 95.5 143 LEU B C 1
ATOM 2483 O O . LEU B 1 143 ? 13.117 -8.875 -14.828 1 95.5 143 LEU B O 1
ATOM 2487 N N . GLU B 1 144 ? 11.195 -9.867 -15.039 1 94.94 144 GLU B N 1
ATOM 2488 C CA . GLU B 1 144 ? 11.055 -9.469 -16.438 1 94.94 144 GLU B CA 1
ATOM 2489 C C . GLU B 1 144 ? 10.133 -8.266 -16.578 1 94.94 144 GLU B C 1
ATOM 2491 O O . GLU B 1 144 ? 10.336 -7.418 -17.453 1 94.94 144 GLU B O 1
ATOM 2496 N N . LYS B 1 145 ? 9.148 -8.305 -15.75 1 95 145 LYS B N 1
ATOM 2497 C CA . LYS B 1 145 ? 8.117 -7.289 -15.906 1 95 145 LYS B CA 1
ATOM 2498 C C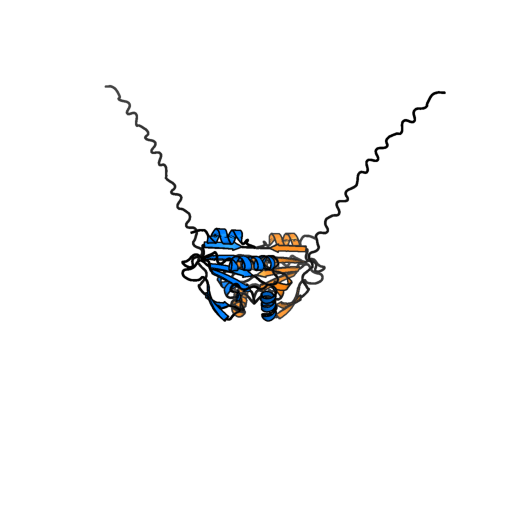 . LYS B 1 145 ? 7.395 -7.027 -14.586 1 95 145 LYS B C 1
ATOM 2500 O O . LYS B 1 145 ? 7.203 -7.945 -13.789 1 95 145 LYS B O 1
ATOM 2505 N N . THR B 1 146 ? 7.059 -5.801 -14.352 1 96.88 146 THR B N 1
ATOM 2506 C CA . THR B 1 146 ? 6.16 -5.391 -13.281 1 96.88 146 THR B CA 1
ATOM 2507 C C . THR B 1 146 ? 4.91 -4.723 -13.852 1 96.88 146 THR B C 1
ATOM 2509 O O . THR B 1 146 ? 5.008 -3.865 -14.734 1 96.88 146 THR B O 1
ATOM 2512 N N . PHE B 1 147 ? 3.84 -5.145 -13.445 1 97.75 147 PHE B N 1
ATOM 2513 C CA . PHE B 1 147 ? 2.574 -4.527 -13.82 1 97.75 147 PHE B CA 1
ATOM 2514 C C . PHE B 1 147 ? 1.923 -3.852 -12.617 1 97.75 147 PHE B C 1
ATOM 2516 O O . PHE B 1 147 ? 1.458 -4.527 -11.695 1 97.75 147 PHE B O 1
ATOM 2523 N N . VAL B 1 148 ? 1.859 -2.557 -12.672 1 97.81 148 VAL B N 1
ATOM 2524 C CA . VAL B 1 148 ? 1.278 -1.783 -11.586 1 97.81 148 VAL B CA 1
ATOM 2525 C C . VAL B 1 148 ? -0.192 -1.497 -11.875 1 97.81 148 VAL B C 1
ATOM 2527 O O . VAL B 1 148 ? -0.524 -0.922 -12.914 1 97.81 148 VAL B O 1
ATOM 2530 N N . GLY B 1 149 ? -1.073 -1.884 -10.93 1 97.81 149 GLY B N 1
ATOM 2531 C CA . GLY B 1 149 ? -2.506 -1.774 -11.156 1 97.81 149 GLY B CA 1
ATOM 2532 C C . GLY B 1 149 ? -3.152 -3.092 -11.539 1 97.81 149 GLY B C 1
ATOM 2533 O O . GLY B 1 149 ? -2.5 -4.137 -11.523 1 97.81 149 GLY B O 1
ATOM 2534 N N . PRO B 1 150 ? -4.426 -3.033 -11.852 1 98.31 150 PRO B N 1
ATOM 2535 C CA . PRO B 1 150 ? -5.16 -4.258 -12.18 1 98.31 150 PRO B CA 1
ATOM 2536 C C . PRO B 1 150 ? -4.668 -4.902 -13.477 1 98.31 150 PRO B C 1
ATOM 2538 O O . PRO B 1 150 ? -4.312 -4.199 -14.422 1 98.31 150 PRO B O 1
ATOM 2541 N N . ILE B 1 151 ? -4.715 -6.223 -13.523 1 98 151 ILE B N 1
ATOM 2542 C CA . ILE B 1 151 ? -4.242 -6.969 -14.688 1 98 151 ILE B CA 1
ATOM 2543 C C . ILE B 1 151 ? -5.316 -7.953 -15.141 1 98 151 ILE B C 1
ATOM 2545 O O . ILE B 1 151 ? -6.109 -8.43 -14.32 1 98 151 ILE B O 1
ATOM 2549 N N . THR B 1 152 ? -5.305 -8.242 -16.406 1 96.44 152 THR B N 1
ATOM 2550 C CA . THR B 1 152 ? -6.25 -9.219 -16.938 1 96.44 152 THR B CA 1
ATOM 2551 C C . THR B 1 152 ? -5.59 -10.586 -17.094 1 96.44 152 THR B C 1
ATOM 2553 O O . THR B 1 152 ? -4.363 -10.688 -17.172 1 96.44 152 THR B O 1
ATOM 2556 N N . VAL B 1 153 ? -6.426 -11.523 -17.141 1 95.06 153 VAL B N 1
ATOM 2557 C CA . VAL B 1 153 ? -5.934 -12.883 -17.359 1 95.06 153 VAL B CA 1
ATOM 2558 C C . VAL B 1 153 ? -5.266 -12.961 -18.734 1 95.06 153 VAL B C 1
ATOM 2560 O O . VAL B 1 153 ? -4.266 -13.664 -18.906 1 95.06 153 VAL B O 1
ATOM 2563 N N . GLU B 1 154 ? -5.805 -12.258 -19.703 1 93.94 154 GLU B N 1
ATOM 2564 C CA . GLU B 1 154 ? -5.219 -12.242 -21.031 1 93.94 154 GLU B CA 1
ATOM 2565 C C . GLU B 1 154 ? -3.783 -11.727 -21 1 93.94 154 GLU B C 1
ATOM 2567 O O . GLU B 1 154 ? -2.904 -12.281 -21.672 1 93.94 154 GLU B O 1
ATOM 2572 N N . GLN B 1 155 ? -3.531 -10.719 -20.266 1 94.81 155 GLN B N 1
ATOM 2573 C CA . GLN B 1 155 ? -2.184 -10.18 -20.109 1 94.81 155 GLN B CA 1
ATOM 2574 C C . GLN B 1 155 ? -1.253 -11.195 -19.453 1 94.81 155 GLN B C 1
ATOM 2576 O O . GLN B 1 155 ? -0.087 -11.32 -19.828 1 94.81 155 GLN B O 1
ATOM 2581 N N . MET B 1 156 ? -1.768 -11.883 -18.5 1 94.69 156 MET B N 1
ATOM 2582 C CA . MET B 1 156 ? -0.992 -12.938 -17.844 1 94.69 156 MET B CA 1
ATOM 2583 C C . MET B 1 156 ? -0.63 -14.031 -18.844 1 94.69 156 MET B C 1
ATOM 2585 O O . MET B 1 156 ? 0.522 -14.469 -18.906 1 94.69 156 MET B O 1
ATOM 2589 N N . LYS B 1 157 ? -1.574 -14.375 -19.609 1 93.56 157 LYS B N 1
ATOM 2590 C CA . LYS B 1 157 ? -1.37 -15.438 -20.594 1 93.56 157 LYS B CA 1
ATOM 2591 C C . LYS B 1 157 ? -0.382 -15.008 -21.672 1 93.56 157 LYS B C 1
ATOM 2593 O O . LYS B 1 157 ? 0.421 -15.812 -22.156 1 93.56 157 LYS B O 1
ATOM 2598 N N . GLU B 1 158 ? -0.529 -13.789 -22.078 1 92.88 158 GLU B N 1
ATOM 2599 C CA . GLU B 1 158 ? 0.388 -13.266 -23.094 1 92.88 158 GLU B CA 1
ATOM 2600 C C . GLU B 1 158 ? 1.838 -13.375 -22.625 1 92.88 158 GLU B C 1
ATOM 2602 O O . GLU B 1 158 ? 2.701 -13.828 -23.375 1 92.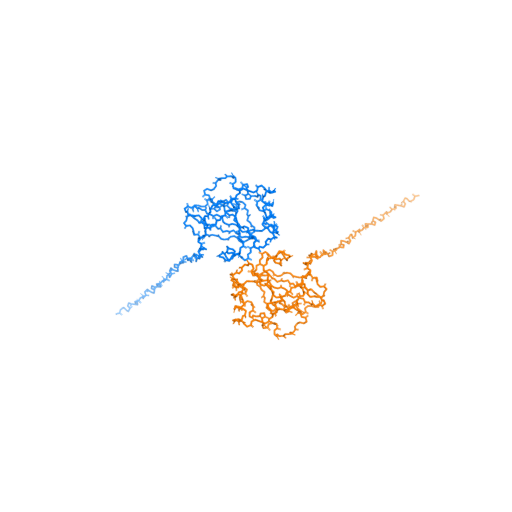88 158 GLU B O 1
ATOM 2607 N N . TRP B 1 159 ? 2.07 -13.039 -21.422 1 93.88 159 TRP B N 1
ATOM 2608 C CA . TRP B 1 159 ? 3.422 -13.164 -20.891 1 93.88 159 TRP B CA 1
ATOM 2609 C C . TRP B 1 159 ? 3.822 -14.633 -20.75 1 93.88 159 TRP B C 1
ATOM 2611 O O . TRP B 1 159 ? 4.945 -15.008 -21.094 1 93.88 159 TRP B O 1
ATOM 2621 N N . ALA B 1 160 ? 2.949 -15.43 -20.266 1 91.75 160 ALA B N 1
ATOM 2622 C CA . ALA B 1 160 ? 3.221 -16.844 -20.016 1 91.75 160 ALA B CA 1
ATOM 2623 C C . ALA B 1 160 ? 3.615 -17.562 -21.297 1 91.75 160 ALA B C 1
ATOM 2625 O O . ALA B 1 160 ? 4.41 -18.5 -21.281 1 91.75 160 ALA B O 1
ATOM 2626 N N . GLY B 1 161 ? 3.035 -17.109 -22.328 1 87.69 161 GLY B N 1
ATOM 2627 C CA . GLY B 1 161 ? 3.273 -17.766 -23.609 1 87.69 161 GLY B CA 1
ATOM 2628 C C . GLY B 1 161 ? 4.559 -17.312 -24.266 1 87.69 161 GLY B C 1
ATOM 2629 O O . GLY B 1 161 ? 5.004 -17.938 -25.25 1 87.69 161 GLY B O 1
ATOM 2630 N N . LYS B 1 162 ? 4.984 -16.203 -23.703 1 79.44 162 LYS B N 1
ATOM 2631 C CA . LYS B 1 162 ? 6.219 -15.703 -24.297 1 79.44 162 LYS B CA 1
ATOM 2632 C C . LYS B 1 162 ? 7.414 -16.562 -23.891 1 79.44 162 LYS B C 1
ATOM 2634 O O . LYS B 1 162 ? 7.488 -17.031 -22.75 1 79.44 162 LYS B O 1
ATOM 2639 N N . SER B 1 163 ? 8.172 -17.109 -24.75 1 65.25 163 SER B N 1
ATOM 2640 C CA . SER B 1 163 ? 9.367 -17.922 -24.562 1 65.25 163 SER B CA 1
ATOM 2641 C C . SER B 1 163 ? 10.586 -17.047 -24.266 1 65.25 163 SER B C 1
ATOM 2643 O O . SER B 1 163 ? 10.672 -15.914 -24.734 1 65.25 163 SER B O 1
#